Protein AF-A0A929UCW7-F1 (afdb_monomer_lite)

Structure (mmCIF, N/CA/C/O backbone):
data_AF-A0A929UCW7-F1
#
_entry.id   AF-A0A929UCW7-F1
#
loop_
_atom_site.group_PDB
_atom_site.id
_atom_site.type_symbol
_atom_site.label_atom_id
_atom_site.label_alt_id
_atom_site.label_comp_id
_atom_site.label_asym_id
_atom_site.label_entity_id
_atom_site.label_seq_id
_atom_site.pdbx_PDB_ins_code
_atom_site.Cartn_x
_atom_site.Cartn_y
_atom_site.Cartn_z
_atom_site.occupancy
_atom_site.B_iso_or_equiv
_atom_site.auth_seq_id
_atom_site.auth_comp_id
_atom_site.auth_asym_id
_atom_site.auth_atom_id
_atom_site.pdbx_PDB_model_num
ATOM 1 N N . MET A 1 1 ? -22.276 -7.957 9.542 1.00 62.50 1 MET A N 1
ATOM 2 C CA . MET A 1 1 ? -22.984 -6.732 9.119 1.00 62.50 1 MET A CA 1
ATOM 3 C C . MET A 1 1 ? -21.924 -5.691 8.856 1.00 62.50 1 MET A C 1
ATOM 5 O O . MET A 1 1 ? -21.214 -5.347 9.793 1.00 62.50 1 MET A O 1
ATOM 9 N N . SER A 1 2 ? -21.766 -5.290 7.600 1.00 80.94 2 SER A N 1
ATOM 10 C CA . SER A 1 2 ? -20.878 -4.201 7.205 1.00 80.94 2 SER A CA 1
ATOM 11 C C . SER A 1 2 ? -21.467 -2.865 7.676 1.00 80.94 2 SER A C 1
ATOM 13 O O . SER A 1 2 ? -22.689 -2.706 7.703 1.00 80.94 2 SER A O 1
ATOM 15 N N . LYS A 1 3 ? -20.619 -1.931 8.111 1.00 91.69 3 LYS A N 1
ATOM 16 C CA . LYS A 1 3 ? -21.029 -0.594 8.583 1.00 91.69 3 LYS A CA 1
ATOM 17 C C . LYS A 1 3 ? -20.158 0.483 7.958 1.00 91.69 3 LYS A C 1
ATOM 19 O O . LYS A 1 3 ? -18.993 0.225 7.657 1.00 91.69 3 LYS A O 1
ATOM 24 N N . GLY A 1 4 ? -20.695 1.689 7.797 1.00 93.69 4 GLY A N 1
ATOM 25 C CA . GLY A 1 4 ? -19.897 2.831 7.350 1.00 93.69 4 GLY A CA 1
ATOM 26 C C . GLY A 1 4 ? -18.753 3.115 8.326 1.00 93.69 4 GLY A C 1
ATOM 27 O O . GLY A 1 4 ? -18.905 2.947 9.538 1.00 93.69 4 GLY A O 1
ATOM 28 N N . PHE A 1 5 ? -17.601 3.557 7.823 1.00 94.12 5 PHE A N 1
ATOM 29 C CA . PHE A 1 5 ? -16.436 3.827 8.672 1.00 94.12 5 PHE A CA 1
ATOM 30 C C . PHE A 1 5 ? -16.741 4.818 9.807 1.00 94.12 5 PHE A C 1
ATOM 32 O O . PHE A 1 5 ? -16.358 4.581 10.953 1.00 94.12 5 PHE A O 1
ATOM 39 N N . ALA A 1 6 ? -17.496 5.882 9.516 1.00 92.50 6 ALA A N 1
ATOM 40 C CA . ALA A 1 6 ? -17.904 6.876 10.509 1.00 92.50 6 ALA A CA 1
ATOM 41 C C . ALA A 1 6 ? -18.823 6.302 11.603 1.00 92.50 6 ALA A C 1
ATOM 43 O O . ALA A 1 6 ? -18.807 6.783 12.731 1.00 92.50 6 ALA A O 1
ATOM 44 N N . GLU A 1 7 ? -19.594 5.252 11.310 1.00 92.94 7 GLU A N 1
ATOM 45 C CA . GLU A 1 7 ? -20.421 4.576 12.317 1.00 92.94 7 GLU A CA 1
ATOM 46 C C . GLU A 1 7 ? -19.588 3.682 13.237 1.00 92.94 7 GLU A C 1
ATOM 48 O O . GLU A 1 7 ? -19.909 3.524 14.414 1.00 92.94 7 GLU A O 1
ATOM 53 N N . VAL A 1 8 ? -18.523 3.076 12.703 1.00 93.31 8 VAL A N 1
ATOM 54 C CA . VAL A 1 8 ? -17.600 2.241 13.484 1.00 93.31 8 VAL A CA 1
ATOM 55 C C . VAL A 1 8 ? -16.681 3.102 14.349 1.00 93.31 8 VAL A C 1
ATOM 57 O O . VAL A 1 8 ? -16.364 2.719 15.475 1.00 93.31 8 VAL A O 1
ATOM 60 N N . PHE A 1 9 ? -16.291 4.279 13.857 1.00 93.75 9 PHE A N 1
ATOM 61 C CA . PHE A 1 9 ? -15.370 5.196 14.528 1.00 93.75 9 PHE A CA 1
ATOM 62 C C . PHE A 1 9 ? -15.954 6.618 14.670 1.00 93.75 9 PHE A C 1
ATOM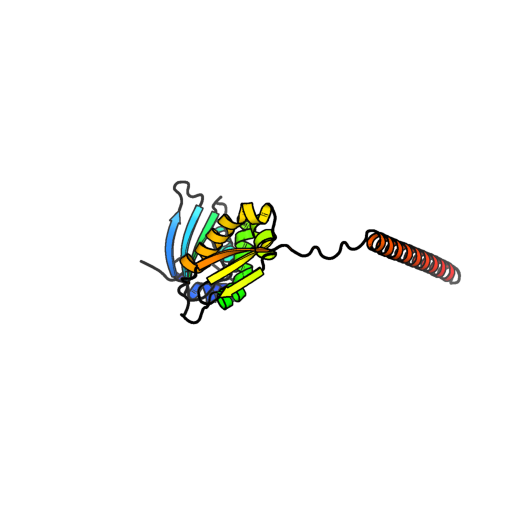 64 O O . PHE A 1 9 ? -15.372 7.575 14.158 1.00 93.75 9 PHE A O 1
ATOM 71 N N . PRO A 1 10 ? -17.072 6.802 15.398 1.00 91.62 10 PRO A N 1
ATOM 72 C CA . PRO A 1 10 ? -17.821 8.066 15.418 1.00 91.62 10 PRO A CA 1
ATOM 73 C C . PRO A 1 10 ? -17.084 9.223 16.097 1.00 91.62 10 PRO A C 1
ATOM 75 O O . PRO A 1 10 ? -17.340 10.389 15.809 1.00 91.62 10 PRO A O 1
ATOM 78 N N . THR A 1 11 ? -16.168 8.918 17.015 1.00 92.25 11 THR A N 1
ATOM 79 C CA . THR A 1 11 ? -15.390 9.914 17.764 1.00 92.25 11 THR A CA 1
ATOM 80 C C . THR A 1 11 ? -14.021 10.195 17.146 1.00 92.25 11 THR A C 1
ATOM 82 O O . THR A 1 11 ? -13.301 11.062 17.647 1.00 92.25 11 THR A O 1
ATOM 85 N N . LEU A 1 12 ? -13.646 9.479 16.078 1.00 94.38 12 LEU A N 1
ATOM 86 C CA . LEU A 1 12 ? -12.339 9.612 15.447 1.00 94.38 12 LEU A CA 1
ATOM 87 C C . LEU A 1 12 ? -12.253 10.924 14.668 1.00 94.38 12 LEU A C 1
ATOM 89 O O . LEU A 1 12 ? -13.015 11.171 13.735 1.00 94.38 12 LEU A O 1
ATOM 93 N N . LYS A 1 13 ? -11.273 11.753 15.023 1.00 93.44 13 LYS A N 1
ATOM 94 C CA . LYS A 1 13 ? -11.006 13.018 14.338 1.00 93.44 13 LYS A CA 1
ATOM 95 C C . LYS A 1 13 ? -9.936 12.811 13.273 1.00 93.44 13 LYS A C 1
ATOM 97 O O . LYS A 1 13 ? -8.803 12.452 13.595 1.00 93.44 13 LYS A O 1
ATOM 102 N N . LEU A 1 14 ? -10.297 13.064 12.020 1.00 94.38 14 LEU A N 1
ATOM 103 C CA . LEU A 1 14 ? -9.412 13.033 10.854 1.00 94.38 14 LEU A CA 1
ATOM 104 C C . LEU A 1 14 ? -9.366 14.425 10.212 1.00 94.38 14 LEU A C 1
ATOM 106 O O . LEU A 1 14 ? -10.236 15.257 10.466 1.00 94.38 14 LEU A O 1
ATOM 110 N N . THR A 1 15 ? -8.357 14.687 9.383 1.00 94.00 15 THR A N 1
ATOM 111 C CA . THR A 1 15 ? -8.349 15.883 8.530 1.00 94.00 15 THR A CA 1
ATOM 112 C C . THR A 1 15 ? -9.465 15.776 7.490 1.00 94.00 15 THR A C 1
ATOM 114 O O . THR A 1 15 ? -9.745 14.676 7.018 1.00 94.00 15 THR A O 1
ATOM 117 N N . GLU A 1 16 ? -10.082 16.899 7.111 1.00 91.75 16 GLU A N 1
ATOM 118 C CA . GLU A 1 16 ? -11.217 16.912 6.169 1.00 91.75 16 GLU A CA 1
ATOM 119 C C . GLU A 1 16 ? -11.009 16.078 4.887 1.00 91.75 16 GLU A C 1
ATOM 121 O O . GLU A 1 16 ? -11.850 15.218 4.633 1.00 91.75 16 GLU A O 1
ATOM 126 N N . PRO A 1 17 ? -9.885 16.169 4.140 1.00 93.12 17 PRO A N 1
ATOM 127 C CA . PRO A 1 17 ? -9.722 15.356 2.928 1.00 93.12 17 PRO A CA 1
ATOM 128 C C . PRO A 1 17 ? -9.709 13.844 3.208 1.00 93.12 17 PRO A C 1
ATOM 130 O O . PRO A 1 17 ? -10.288 13.058 2.463 1.00 93.12 17 PRO A O 1
ATOM 133 N N . ILE A 1 18 ? -9.082 13.412 4.308 1.00 94.19 18 ILE A N 1
ATOM 134 C CA . ILE A 1 18 ? -9.042 11.990 4.681 1.00 94.19 18 ILE A CA 1
ATOM 135 C C . ILE A 1 18 ? -10.415 11.548 5.188 1.00 94.19 18 ILE A C 1
ATOM 137 O O . ILE A 1 18 ? -10.858 10.439 4.900 1.00 94.19 18 ILE A O 1
ATOM 141 N N . ARG A 1 19 ? -11.105 12.412 5.933 1.00 93.44 19 ARG A N 1
ATOM 142 C CA . ARG A 1 19 ? -12.446 12.152 6.451 1.00 93.44 19 ARG A CA 1
ATOM 143 C C . ARG A 1 19 ? -13.449 11.941 5.319 1.00 93.44 19 ARG A C 1
ATOM 145 O O . ARG A 1 19 ? -14.211 10.984 5.384 1.00 93.44 19 ARG A O 1
ATOM 152 N N . GLU A 1 20 ? -13.436 12.789 4.294 1.00 93.38 20 GLU A N 1
ATOM 153 C CA . GLU A 1 20 ? -14.300 12.648 3.115 1.00 93.38 20 GLU A CA 1
ATOM 154 C C . GLU A 1 20 ? -14.079 11.311 2.406 1.00 93.38 20 GLU A C 1
ATOM 156 O O . GLU A 1 20 ? -15.048 10.599 2.138 1.00 93.38 20 GLU A O 1
ATOM 161 N N . LEU A 1 21 ? -12.815 10.922 2.199 1.00 93.38 21 LEU A N 1
ATOM 162 C CA . LEU A 1 21 ? -12.471 9.609 1.650 1.00 93.38 21 LEU A CA 1
ATOM 163 C C . LEU A 1 21 ? -13.001 8.480 2.539 1.00 93.38 21 LEU A C 1
ATOM 165 O O . LEU A 1 21 ? -13.683 7.584 2.050 1.00 93.38 21 LEU A O 1
ATOM 169 N N . MET A 1 22 ? -12.740 8.530 3.850 1.00 94.56 22 MET A N 1
ATOM 170 C CA . MET A 1 22 ? -13.180 7.491 4.788 1.00 94.56 22 MET A CA 1
ATOM 171 C C . MET A 1 22 ? -14.706 7.393 4.893 1.00 94.56 22 MET A C 1
ATOM 173 O O . MET A 1 22 ? -15.227 6.295 5.071 1.00 94.56 22 MET A O 1
ATOM 177 N N . ASN A 1 23 ? -15.450 8.488 4.732 1.00 93.31 23 ASN A N 1
ATOM 178 C CA . ASN A 1 23 ? -16.917 8.463 4.770 1.00 93.31 23 ASN A CA 1
ATOM 179 C C . ASN A 1 23 ? -17.534 7.617 3.646 1.00 93.31 23 ASN A C 1
ATOM 181 O O . ASN A 1 23 ? -18.647 7.123 3.799 1.00 93.31 23 ASN A O 1
ATOM 185 N N . GLN A 1 24 ? -16.818 7.431 2.537 1.00 93.00 24 GLN A N 1
ATOM 186 C CA . GLN A 1 24 ? -17.243 6.586 1.417 1.00 93.00 24 GLN A CA 1
ATOM 187 C C . GLN A 1 24 ? -16.840 5.116 1.593 1.00 93.00 24 GLN A C 1
ATOM 189 O O . GLN A 1 24 ? -17.144 4.281 0.742 1.00 93.00 24 GLN A O 1
ATOM 194 N N . THR A 1 25 ? -16.143 4.791 2.683 1.00 95.25 25 THR A N 1
ATOM 195 C CA . THR A 1 25 ? -15.646 3.443 2.958 1.00 95.25 25 THR A CA 1
ATOM 196 C C . THR A 1 25 ? -16.531 2.693 3.936 1.00 95.25 25 THR A C 1
ATOM 198 O O . THR A 1 25 ? -17.211 3.263 4.798 1.00 95.25 25 THR A O 1
ATOM 201 N N . VAL A 1 26 ? -16.480 1.374 3.820 1.00 95.56 26 VAL A N 1
ATOM 202 C CA . VAL A 1 26 ? -17.271 0.456 4.626 1.00 95.56 26 VAL A CA 1
ATOM 203 C C . VAL A 1 26 ? -16.332 -0.518 5.320 1.00 95.56 26 VAL A C 1
ATOM 205 O O . VAL A 1 26 ? -15.404 -1.063 4.724 1.00 95.56 26 VAL A O 1
ATOM 208 N N . VAL A 1 27 ? -16.573 -0.731 6.608 1.00 96.25 27 VAL A N 1
ATOM 209 C CA . VAL A 1 27 ? -15.831 -1.671 7.442 1.00 96.25 27 VAL A CA 1
ATOM 210 C C . VAL A 1 27 ? -16.597 -2.987 7.486 1.00 96.25 27 VAL A C 1
ATOM 212 O O . VAL A 1 27 ? -17.731 -3.049 7.968 1.00 96.25 27 VAL A O 1
ATOM 215 N N . ASP A 1 28 ? -15.956 -4.048 7.007 1.00 93.19 28 ASP A N 1
ATOM 216 C CA . ASP A 1 28 ? -16.523 -5.399 7.005 1.00 93.19 28 ASP A CA 1
ATOM 217 C C . ASP A 1 28 ? -16.431 -6.042 8.383 1.00 93.19 28 ASP A C 1
ATOM 219 O O . ASP A 1 28 ? -17.374 -6.669 8.870 1.00 93.19 28 ASP A O 1
ATOM 223 N N . GLN A 1 29 ? -15.266 -5.893 9.012 1.00 93.44 29 GLN A N 1
ATOM 224 C CA . GLN A 1 29 ? -14.974 -6.483 10.309 1.00 93.44 29 GLN A CA 1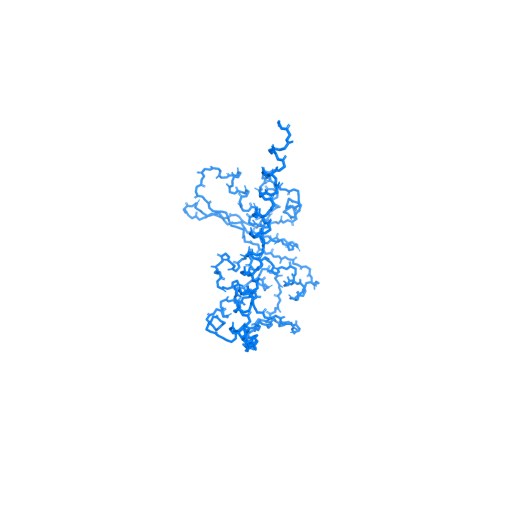
ATOM 225 C C . GLN A 1 29 ? -13.777 -5.803 10.974 1.00 93.44 29 GLN A C 1
ATOM 227 O O . GLN A 1 29 ? -12.822 -5.371 10.323 1.00 93.44 29 GLN A O 1
ATOM 232 N N . VAL A 1 30 ? -13.810 -5.786 12.303 1.00 93.62 30 VAL A N 1
ATOM 233 C CA . VAL A 1 30 ? -12.686 -5.397 13.151 1.00 93.62 30 VAL A CA 1
ATOM 234 C C . VAL A 1 30 ? -12.326 -6.604 14.000 1.00 93.62 30 VAL A C 1
ATOM 236 O O . VAL A 1 30 ? -13.175 -7.172 14.682 1.00 93.62 30 VAL A O 1
ATOM 239 N N . THR A 1 31 ? -11.069 -7.021 13.938 1.00 93.62 31 THR A N 1
ATOM 240 C CA . THR A 1 31 ? -10.566 -8.181 14.680 1.00 93.62 31 THR A CA 1
ATOM 241 C C . THR A 1 31 ? -9.377 -7.771 15.531 1.00 93.62 31 THR A C 1
ATOM 243 O O . THR A 1 31 ? -8.632 -6.866 15.164 1.00 93.62 31 THR A O 1
ATOM 246 N N . ALA A 1 32 ? -9.177 -8.451 16.654 1.00 92.44 32 ALA A N 1
ATOM 247 C CA . ALA A 1 32 ? -7.999 -8.289 17.493 1.00 92.44 32 ALA A CA 1
ATOM 248 C C . ALA A 1 32 ? -7.289 -9.638 17.649 1.00 92.44 32 ALA A C 1
ATOM 250 O O . ALA A 1 32 ? -7.918 -10.699 17.624 1.00 92.44 32 ALA A O 1
ATOM 251 N N . THR A 1 33 ? -5.968 -9.620 17.792 1.00 91.00 33 THR A N 1
ATOM 252 C CA . THR A 1 33 ? -5.198 -10.812 18.172 1.00 91.00 33 THR A CA 1
ATOM 253 C C . THR A 1 33 ? -5.562 -11.273 19.583 1.00 91.00 33 THR A C 1
ATOM 255 O O . THR A 1 33 ? -6.023 -10.491 20.412 1.00 91.00 33 THR A O 1
ATOM 258 N N . LYS A 1 34 ? -5.295 -12.550 19.903 1.00 85.06 34 LYS A N 1
ATOM 259 C CA . LYS A 1 34 ? -5.528 -13.098 21.255 1.00 85.06 34 LYS A CA 1
ATOM 260 C C . LYS A 1 34 ? -4.788 -12.321 22.352 1.00 85.06 34 LYS A C 1
ATOM 262 O O . LYS A 1 34 ? -5.293 -12.213 23.459 1.00 85.06 34 LYS A O 1
ATOM 267 N N . LYS A 1 35 ? -3.602 -11.791 22.032 1.00 87.19 35 LYS A N 1
ATOM 268 C CA . LYS A 1 35 ? -2.784 -10.963 22.931 1.00 87.19 35 LYS A CA 1
ATOM 269 C C . LYS A 1 35 ? -3.218 -9.491 22.971 1.00 87.19 35 LYS A C 1
ATOM 271 O O . LYS A 1 35 ? -2.645 -8.735 23.741 1.00 87.19 35 LYS A O 1
ATOM 276 N N . GLN A 1 36 ? -4.193 -9.098 22.145 1.00 83.00 36 GLN A N 1
ATOM 277 C CA . GLN A 1 36 ? -4.707 -7.728 22.012 1.00 83.00 36 GLN A CA 1
ATOM 278 C C . GLN A 1 36 ? -3.636 -6.675 21.663 1.00 83.00 36 GLN A C 1
ATOM 280 O O . GLN A 1 36 ? -3.817 -5.485 21.896 1.00 83.00 36 GLN A O 1
ATOM 285 N N . ASP A 1 37 ? -2.537 -7.110 21.049 1.00 91.62 37 ASP A N 1
ATOM 286 C CA . ASP A 1 37 ? -1.415 -6.278 20.601 1.00 91.62 37 ASP A CA 1
ATOM 287 C C . ASP A 1 37 ? -1.572 -5.776 19.156 1.00 91.62 37 ASP A C 1
ATOM 289 O O . ASP A 1 37 ? -0.849 -4.877 18.718 1.00 91.62 37 ASP A O 1
ATOM 293 N N . LEU A 1 38 ? -2.532 -6.327 18.405 1.00 94.12 38 LEU A N 1
ATOM 294 C CA . LEU A 1 38 ? -2.814 -5.945 17.026 1.00 94.12 38 LEU A CA 1
ATOM 295 C C . LEU A 1 38 ? -4.317 -5.965 16.735 1.00 94.12 38 LEU A C 1
ATOM 297 O O . LEU A 1 38 ? -4.965 -7.010 16.828 1.00 94.12 38 LEU A O 1
ATOM 301 N N . ILE A 1 39 ? -4.836 -4.825 16.281 1.00 95.06 39 ILE A N 1
ATOM 302 C CA . ILE A 1 39 ? -6.174 -4.683 15.701 1.00 95.06 39 ILE A CA 1
ATOM 303 C C . ILE A 1 39 ? -6.055 -4.674 14.177 1.00 95.06 39 ILE A C 1
ATOM 305 O O . ILE A 1 39 ? -5.251 -3.932 13.612 1.00 95.06 39 ILE A O 1
ATOM 309 N N . ARG A 1 40 ? -6.873 -5.489 13.506 1.00 96.31 40 ARG A N 1
ATOM 310 C CA . ARG A 1 40 ? -7.026 -5.496 12.048 1.00 96.31 40 ARG A CA 1
ATOM 311 C C . ARG A 1 40 ? -8.414 -5.011 11.666 1.00 96.31 40 ARG A C 1
ATOM 313 O O . ARG A 1 40 ? -9.408 -5.606 12.085 1.00 96.31 40 ARG A O 1
ATOM 320 N N . ILE A 1 41 ? -8.459 -3.971 10.849 1.00 96.38 41 ILE A N 1
ATOM 321 C CA . ILE A 1 41 ? -9.683 -3.380 10.310 1.00 96.38 41 ILE A CA 1
ATOM 322 C C . ILE A 1 41 ? -9.756 -3.777 8.842 1.00 96.38 41 ILE A C 1
ATOM 324 O O . ILE A 1 41 ? -8.874 -3.414 8.071 1.00 96.38 41 ILE A O 1
ATOM 328 N N . TYR A 1 42 ? -10.774 -4.537 8.463 1.00 95.94 42 TYR A N 1
ATOM 329 C CA . TYR A 1 42 ? -11.010 -4.906 7.072 1.00 95.94 42 TYR A CA 1
ATOM 330 C C . TYR A 1 42 ? -11.972 -3.897 6.466 1.00 95.94 42 TYR A C 1
ATOM 332 O O . TYR A 1 42 ? -13.065 -3.684 6.995 1.00 95.94 42 TYR A O 1
ATOM 340 N N . LEU A 1 43 ? -11.523 -3.257 5.396 1.00 95.00 43 LEU A N 1
ATOM 341 C CA . LEU A 1 43 ? -12.154 -2.097 4.795 1.00 95.00 43 LEU A CA 1
ATOM 342 C C . LEU A 1 43 ? -12.354 -2.356 3.308 1.00 95.00 43 LEU A C 1
ATOM 344 O O . LEU A 1 43 ? -11.426 -2.826 2.650 1.00 95.00 43 LEU A O 1
ATOM 348 N N . HIS A 1 44 ? -13.501 -1.966 2.763 1.00 94.25 44 HIS A N 1
ATOM 349 C CA . HIS A 1 44 ? -13.645 -1.806 1.325 1.00 94.25 44 HIS A CA 1
ATOM 350 C C . HIS A 1 44 ? -14.063 -0.389 0.936 1.00 94.25 44 HIS A C 1
ATOM 352 O O . HIS A 1 44 ? -14.760 0.306 1.678 1.00 94.25 44 HIS A O 1
ATOM 358 N N . SER A 1 45 ? -13.590 0.050 -0.228 1.00 94.25 45 SER A N 1
ATOM 359 C CA . SER A 1 45 ? -13.801 1.400 -0.750 1.00 94.25 45 SER A CA 1
ATOM 360 C C . SER A 1 45 ? -14.074 1.365 -2.255 1.00 94.25 45 SER A C 1
ATOM 362 O O . SER A 1 45 ? -13.405 0.610 -2.962 1.00 94.25 45 SER A O 1
ATOM 364 N N . PRO A 1 46 ? -15.004 2.182 -2.778 1.00 92.69 46 PRO A N 1
ATOM 365 C CA . PRO A 1 46 ? -15.189 2.337 -4.221 1.00 92.69 46 PRO A CA 1
ATOM 366 C C . PRO A 1 46 ? -14.064 3.151 -4.883 1.00 92.69 46 PRO A C 1
ATOM 368 O O . PRO A 1 46 ? -13.877 3.078 -6.093 1.00 92.69 46 PRO A O 1
ATOM 371 N N . ASN A 1 47 ? -13.305 3.917 -4.093 1.00 92.12 47 ASN A N 1
ATOM 372 C CA . ASN A 1 47 ? -12.242 4.803 -4.564 1.00 92.12 47 ASN A CA 1
ATOM 373 C C . ASN A 1 47 ? -10.874 4.349 -4.047 1.00 92.12 47 ASN A C 1
ATOM 375 O O . ASN A 1 47 ? -10.766 3.854 -2.918 1.00 92.12 47 ASN A O 1
ATOM 379 N N . LEU A 1 48 ? -9.825 4.567 -4.848 1.00 93.44 48 LEU A N 1
ATOM 380 C CA . LEU A 1 48 ? -8.445 4.379 -4.403 1.00 93.44 48 LEU A CA 1
ATOM 381 C C . LEU A 1 48 ? -8.131 5.328 -3.244 1.00 93.44 48 LEU A C 1
ATOM 383 O O . LEU A 1 48 ? -8.433 6.518 -3.290 1.00 93.44 48 LEU A O 1
ATOM 387 N N . ILE A 1 49 ? -7.482 4.792 -2.215 1.00 95.44 49 ILE A N 1
ATOM 388 C CA . ILE A 1 49 ? -7.023 5.564 -1.059 1.00 95.44 49 ILE A CA 1
ATOM 389 C C . ILE A 1 49 ? -5.520 5.384 -0.954 1.00 95.44 49 ILE A C 1
ATOM 391 O O . ILE A 1 49 ? -5.037 4.252 -0.839 1.00 95.44 49 ILE A O 1
ATOM 395 N N . ALA A 1 50 ? -4.784 6.492 -0.983 1.00 96.00 50 ALA A N 1
ATOM 396 C CA . ALA A 1 50 ? -3.336 6.469 -0.882 1.00 96.00 50 ALA A CA 1
ATOM 397 C C . ALA A 1 50 ? -2.882 5.761 0.404 1.00 96.00 50 ALA A C 1
ATOM 399 O O . ALA A 1 50 ? -3.436 5.966 1.490 1.00 96.00 50 ALA A O 1
ATOM 400 N N . LYS A 1 51 ? -1.835 4.937 0.305 1.00 96.12 51 LYS A N 1
ATOM 401 C CA . LYS A 1 51 ? -1.347 4.147 1.445 1.00 96.12 51 LYS A CA 1
ATOM 402 C C . LYS A 1 51 ? -0.852 5.028 2.594 1.00 96.12 51 LYS A C 1
ATOM 404 O O . LYS A 1 51 ? -0.987 4.660 3.759 1.00 96.12 51 LYS A O 1
ATOM 409 N N . SER A 1 52 ? -0.332 6.211 2.273 1.00 96.12 52 SER A N 1
ATOM 410 C CA . SER A 1 52 ? 0.041 7.245 3.241 1.00 96.12 52 SER A CA 1
ATOM 411 C C . SER A 1 52 ? -1.143 7.697 4.099 1.00 96.12 52 SER A C 1
ATOM 413 O O . SER A 1 52 ? -0.990 7.842 5.312 1.00 96.12 52 SER A O 1
ATOM 415 N N . ASP A 1 53 ? -2.320 7.878 3.504 1.00 96.50 53 ASP A N 1
ATOM 416 C CA . ASP A 1 53 ? -3.522 8.287 4.228 1.00 96.50 53 ASP A CA 1
ATOM 417 C C . ASP A 1 53 ? -4.082 7.144 5.071 1.00 96.50 53 ASP A C 1
ATOM 419 O O . ASP A 1 53 ? -4.441 7.371 6.224 1.00 96.50 53 ASP A O 1
ATOM 423 N N . LEU A 1 54 ? -4.036 5.899 4.584 1.00 96.62 54 LEU A N 1
ATOM 424 C CA . LEU A 1 54 ? -4.369 4.730 5.409 1.00 96.62 54 LEU A CA 1
ATOM 425 C C . LEU A 1 54 ? -3.473 4.635 6.653 1.00 96.62 54 LEU A C 1
ATOM 427 O O . LEU A 1 54 ? -3.979 4.422 7.752 1.00 96.62 54 LEU A O 1
ATOM 431 N N . TYR A 1 55 ? -2.164 4.870 6.524 1.00 96.31 55 TYR A N 1
ATOM 432 C CA . TYR A 1 55 ? -1.259 4.909 7.681 1.00 96.31 55 TYR A CA 1
ATOM 433 C C . TYR A 1 55 ? -1.566 6.056 8.647 1.00 96.31 55 TYR A C 1
ATOM 435 O O . TYR A 1 55 ? -1.449 5.882 9.861 1.00 96.31 55 TYR A O 1
ATOM 443 N N . ARG A 1 56 ? -1.997 7.217 8.143 1.00 96.25 56 ARG A N 1
ATOM 444 C CA . ARG A 1 56 ? -2.463 8.320 9.000 1.00 96.25 56 ARG A CA 1
ATOM 445 C C . ARG A 1 56 ? -3.728 7.939 9.763 1.00 96.25 56 ARG A C 1
ATOM 447 O O . ARG A 1 56 ? -3.834 8.267 10.941 1.00 96.25 56 ARG A O 1
ATOM 454 N N . VAL A 1 57 ? -4.658 7.229 9.127 1.00 96.75 57 VAL A N 1
ATOM 455 C CA . VAL A 1 57 ? -5.871 6.725 9.787 1.00 96.75 57 VAL A CA 1
ATOM 456 C C . VAL A 1 57 ? -5.518 5.671 10.840 1.00 96.75 57 VAL A C 1
ATOM 458 O O . VAL A 1 57 ? -6.003 5.767 11.965 1.00 96.75 57 VAL A O 1
ATOM 461 N N . GLU A 1 58 ? -4.636 4.714 10.533 1.00 96.38 58 GLU A N 1
ATOM 462 C CA . GLU A 1 58 ? -4.128 3.729 11.507 1.00 96.38 58 GLU A CA 1
ATOM 463 C C . GLU A 1 58 ? -3.541 4.413 12.751 1.00 96.38 58 GLU A C 1
ATOM 465 O O . GLU A 1 58 ? -3.881 4.062 13.885 1.00 96.38 58 GLU A O 1
ATOM 470 N N . ASP A 1 59 ? -2.687 5.417 12.543 1.00 95.44 59 ASP A N 1
ATOM 471 C CA . ASP A 1 59 ? -2.052 6.175 13.620 1.00 95.44 59 ASP A CA 1
ATOM 472 C C . ASP A 1 59 ? -3.066 7.012 14.416 1.00 95.44 59 ASP A C 1
ATOM 474 O O . ASP A 1 59 ? -3.009 7.038 15.648 1.00 95.44 59 ASP A O 1
ATOM 478 N N . ALA A 1 60 ? -4.042 7.632 13.747 1.00 95.81 60 ALA A N 1
ATOM 479 C CA . ALA A 1 60 ? -5.117 8.373 14.401 1.00 95.81 60 ALA A CA 1
ATOM 480 C C . ALA A 1 60 ? -5.976 7.462 15.291 1.00 95.81 60 ALA A C 1
ATOM 482 O O . ALA A 1 60 ? -6.233 7.810 16.445 1.00 95.81 60 ALA A O 1
ATOM 483 N N . ILE A 1 61 ? -6.365 6.281 14.797 1.00 95.06 61 ILE A N 1
ATOM 484 C CA . ILE A 1 61 ? -7.134 5.290 15.566 1.00 95.06 61 ILE A CA 1
ATOM 485 C C . ILE A 1 61 ? -6.334 4.844 16.786 1.00 95.06 61 ILE A C 1
ATOM 487 O O . ILE A 1 61 ? -6.850 4.875 17.905 1.00 95.06 61 ILE A O 1
ATOM 491 N N . ARG A 1 62 ? -5.062 4.479 16.591 1.00 94.69 62 ARG A N 1
ATOM 492 C CA . ARG A 1 62 ? -4.171 4.077 17.685 1.00 94.69 62 ARG A CA 1
ATOM 493 C C . ARG A 1 62 ? -4.081 5.165 18.757 1.00 94.69 62 ARG A C 1
ATOM 495 O O . ARG A 1 62 ? -4.266 4.872 19.932 1.00 94.69 62 ARG A O 1
ATOM 502 N N . LYS A 1 63 ? -3.804 6.412 18.366 1.00 94.19 63 LYS A N 1
ATOM 503 C CA . LYS A 1 63 ? -3.562 7.521 19.305 1.00 94.19 63 LYS A CA 1
ATOM 504 C C . LYS A 1 63 ? -4.818 7.986 20.034 1.00 94.19 63 LYS A C 1
ATOM 506 O O . LYS A 1 63 ? -4.734 8.296 21.218 1.00 94.19 63 LYS A O 1
ATOM 511 N N . GLN A 1 64 ? -5.952 8.075 19.339 1.00 95.06 64 GLN A N 1
ATOM 512 C CA . GLN A 1 64 ? -7.174 8.664 19.896 1.00 95.06 64 GLN A CA 1
ATOM 513 C C . GLN A 1 64 ? -8.028 7.647 20.653 1.00 95.06 64 GLN A C 1
ATOM 515 O O . GLN A 1 64 ? -8.605 7.996 21.678 1.00 95.06 64 GLN A O 1
ATOM 520 N N . LEU A 1 65 ? -8.115 6.404 20.167 1.00 92.38 65 LEU A N 1
ATOM 521 C CA . LEU A 1 65 ? -8.987 5.387 20.767 1.00 92.38 65 LEU A CA 1
ATOM 522 C C . LEU A 1 65 ? -8.253 4.470 21.748 1.00 92.38 65 LEU A C 1
ATOM 524 O O . LEU A 1 65 ? -8.887 3.904 22.634 1.00 92.38 65 LEU A O 1
ATOM 528 N N . PHE A 1 66 ? -6.928 4.343 21.624 1.00 90.94 66 PHE A N 1
ATOM 529 C CA . PHE A 1 66 ? -6.115 3.468 22.475 1.00 90.94 66 PHE A CA 1
ATOM 530 C C . PHE A 1 66 ? -4.909 4.194 23.100 1.00 90.94 66 PHE A C 1
ATOM 532 O O . PHE A 1 66 ? -3.768 3.731 22.982 1.00 90.94 66 PHE A O 1
ATOM 539 N N . PRO A 1 67 ? -5.124 5.340 23.774 1.00 89.75 67 PRO A N 1
ATOM 540 C CA . PRO A 1 67 ? -4.037 6.085 24.394 1.00 89.75 67 PRO A CA 1
ATOM 541 C C . PRO A 1 67 ? -3.354 5.250 25.487 1.00 89.75 67 PRO A C 1
ATOM 543 O O . PRO A 1 67 ? -4.010 4.632 26.321 1.00 89.75 67 PRO A O 1
ATOM 546 N N . GLY A 1 68 ? -2.019 5.228 25.485 1.00 86.88 68 GLY A N 1
ATOM 547 C CA . GLY A 1 68 ? -1.222 4.524 26.500 1.00 86.88 68 GLY A CA 1
ATOM 548 C C . GLY A 1 68 ? -1.182 2.996 26.368 1.00 86.88 68 GLY A C 1
ATOM 549 O O . GLY A 1 68 ? -0.511 2.344 27.164 1.00 86.88 68 GLY A O 1
ATOM 550 N N . VAL A 1 69 ? -1.838 2.414 25.359 1.00 88.94 69 VAL A N 1
ATOM 551 C CA . VAL A 1 69 ? -1.818 0.967 25.107 1.00 88.94 69 VAL A CA 1
ATOM 552 C C . VAL A 1 69 ? -0.752 0.631 24.061 1.00 88.94 69 VAL A C 1
ATOM 554 O O . VAL A 1 69 ? -0.691 1.237 22.988 1.00 88.94 69 VAL A O 1
ATOM 557 N N . SER A 1 70 ? 0.092 -0.363 24.351 1.00 87.88 70 SER A N 1
ATOM 558 C CA . SER A 1 70 ? 1.058 -0.893 23.381 1.00 87.88 70 SER A CA 1
ATOM 559 C C . SER A 1 70 ? 0.354 -1.813 22.379 1.00 87.88 70 SER A C 1
ATOM 561 O O . SER A 1 70 ? 0.323 -3.032 22.527 1.00 87.88 70 SER A O 1
ATOM 563 N N . LEU A 1 71 ? -0.265 -1.188 21.381 1.00 92.56 71 LEU A N 1
ATOM 564 C CA . LEU A 1 71 ? -1.090 -1.809 20.351 1.00 92.56 71 LEU A CA 1
ATOM 565 C C . LEU A 1 71 ? -0.700 -1.255 18.974 1.00 92.56 71 LEU A C 1
ATOM 567 O O . LEU A 1 71 ? -0.419 -0.061 18.823 1.00 92.56 71 LEU A O 1
ATOM 571 N N . SER A 1 72 ? -0.754 -2.117 17.960 1.00 93.62 72 SER A N 1
ATOM 572 C CA . SER A 1 72 ? -0.701 -1.741 16.545 1.00 93.62 72 SER A CA 1
ATOM 573 C C . SER A 1 72 ? -2.088 -1.802 15.907 1.00 93.62 72 SER A C 1
ATOM 575 O O . SER A 1 72 ? -2.840 -2.747 16.125 1.00 93.62 72 SER A O 1
ATOM 577 N N . VAL A 1 73 ? -2.418 -0.830 15.063 1.00 96.00 73 VAL A N 1
ATOM 578 C CA . VAL A 1 73 ? -3.639 -0.842 14.245 1.00 96.00 73 VAL A CA 1
ATOM 579 C C . VAL A 1 73 ? -3.219 -1.029 12.796 1.00 96.00 73 VAL A C 1
ATOM 581 O O . VAL A 1 73 ? -2.298 -0.356 12.347 1.00 96.00 73 VAL A O 1
ATOM 584 N N . ARG A 1 74 ? -3.855 -1.961 12.082 1.00 96.19 74 ARG A N 1
ATOM 585 C CA . ARG A 1 74 ? -3.602 -2.214 10.660 1.00 96.19 74 ARG A CA 1
ATOM 586 C C . ARG A 1 74 ? -4.895 -2.279 9.869 1.00 96.19 74 ARG A C 1
ATOM 588 O O . ARG A 1 74 ? -5.795 -3.043 10.215 1.00 96.19 74 ARG A O 1
ATOM 595 N N . ILE A 1 75 ? -4.959 -1.525 8.785 1.00 96.69 75 ILE A N 1
ATOM 596 C CA . ILE A 1 75 ? -6.054 -1.550 7.826 1.00 96.69 75 ILE A CA 1
ATOM 597 C C . ILE A 1 75 ? -5.706 -2.552 6.722 1.00 96.69 75 ILE A C 1
ATOM 599 O O . ILE A 1 75 ? -4.581 -2.615 6.223 1.00 96.69 75 ILE A O 1
ATOM 603 N N . ARG A 1 76 ? -6.683 -3.394 6.393 1.00 95.44 76 ARG A N 1
ATOM 604 C CA . ARG A 1 76 ? -6.687 -4.316 5.261 1.00 95.44 76 ARG A CA 1
ATOM 605 C C . ARG A 1 76 ? -7.749 -3.831 4.295 1.00 95.44 76 ARG A C 1
ATOM 607 O O . ARG A 1 76 ? -8.928 -4.125 4.470 1.00 95.44 76 ARG A O 1
ATOM 614 N N . GLU A 1 77 ? -7.313 -3.046 3.330 1.00 95.12 77 GLU A N 1
ATOM 615 C CA . GLU A 1 77 ? -8.167 -2.453 2.319 1.00 95.12 77 GLU A CA 1
ATOM 616 C C . GLU A 1 77 ? -8.419 -3.405 1.141 1.00 95.12 77 GLU A C 1
ATOM 618 O O . GLU A 1 77 ? -7.560 -4.208 0.770 1.00 95.12 77 GLU A O 1
ATOM 623 N N . ARG A 1 78 ? -9.601 -3.278 0.542 1.00 95.94 78 ARG A N 1
ATOM 624 C CA . ARG A 1 78 ? -9.977 -3.792 -0.775 1.00 95.94 78 ARG A CA 1
ATOM 625 C C . ARG A 1 78 ? -10.682 -2.671 -1.532 1.00 95.94 78 ARG A C 1
ATOM 627 O O . ARG A 1 78 ? -11.467 -1.928 -0.950 1.00 95.94 78 ARG A O 1
ATOM 634 N N . PHE A 1 79 ? -10.434 -2.552 -2.821 1.00 95.12 79 PHE A N 1
ATOM 635 C CA . PHE A 1 79 ? -11.070 -1.558 -3.666 1.00 95.12 79 PHE A CA 1
ATOM 636 C C . PHE A 1 79 ? -12.057 -2.224 -4.621 1.00 95.12 79 PHE A C 1
ATOM 638 O O . PHE A 1 79 ? -11.747 -3.234 -5.246 1.00 95.12 79 PHE A O 1
ATOM 645 N N . VAL A 1 80 ? -13.257 -1.657 -4.715 1.00 91.38 80 VAL A N 1
ATOM 646 C CA . VAL A 1 80 ? -14.281 -2.041 -5.693 1.00 91.38 80 VAL A CA 1
ATOM 647 C C . VAL A 1 80 ? -14.321 -0.937 -6.738 1.00 91.38 80 VAL A C 1
ATOM 649 O O . VAL A 1 80 ? -15.176 -0.055 -6.710 1.00 91.38 80 VAL A O 1
ATOM 652 N N . LEU A 1 81 ? -13.298 -0.938 -7.588 1.00 89.62 81 LEU A N 1
ATOM 653 C CA . LEU A 1 81 ? -13.055 0.128 -8.550 1.00 89.62 81 LEU A CA 1
ATOM 654 C C . LEU A 1 81 ? -14.001 0.026 -9.747 1.00 89.62 81 LEU A C 1
ATOM 656 O O . LEU A 1 81 ? -14.514 -1.045 -10.076 1.00 89.62 81 LEU A O 1
ATOM 660 N N . SER A 1 82 ? -14.217 1.155 -10.421 1.00 87.62 82 SER A N 1
ATOM 661 C CA . SER A 1 82 ? -14.948 1.160 -11.686 1.00 87.62 82 SER A CA 1
ATOM 662 C C . SER A 1 82 ? -14.176 0.386 -12.762 1.00 87.62 82 SER A C 1
ATOM 664 O O . SER A 1 82 ? -12.947 0.312 -12.747 1.00 87.62 82 SER A O 1
ATOM 666 N N . SER A 1 83 ? -14.892 -0.124 -13.765 1.00 84.69 83 SER A N 1
ATOM 667 C CA . SER A 1 83 ? -14.305 -0.835 -14.911 1.00 84.69 83 SER A CA 1
ATOM 668 C C . SER A 1 83 ? -13.423 0.040 -15.816 1.00 84.69 83 SER A C 1
ATOM 670 O O . SER A 1 83 ? -12.906 -0.441 -16.817 1.00 84.69 83 SER A O 1
ATOM 672 N N . GLN A 1 84 ? -13.285 1.332 -15.508 1.00 86.56 84 GLN A N 1
ATOM 673 C CA . GLN A 1 84 ? -12.427 2.268 -16.238 1.00 86.56 84 GLN A CA 1
ATOM 674 C C . GLN A 1 84 ? -10.956 2.148 -15.825 1.00 86.56 84 GLN A C 1
ATOM 676 O O . GLN A 1 84 ? -10.079 2.635 -16.538 1.00 86.56 84 GLN A O 1
ATOM 681 N N . TYR A 1 85 ? -10.674 1.524 -14.679 1.00 87.50 85 TYR A N 1
ATOM 682 C CA . TYR A 1 85 ? -9.306 1.305 -14.238 1.00 87.50 85 TYR A CA 1
ATOM 683 C C . TYR A 1 85 ? -8.641 0.205 -15.063 1.00 87.50 85 TYR A C 1
ATOM 685 O O . TYR A 1 85 ? -8.993 -0.969 -14.974 1.00 87.50 85 TYR A O 1
ATOM 693 N N . THR A 1 86 ? -7.633 0.599 -15.837 1.00 89.69 86 THR A N 1
ATOM 694 C CA . THR A 1 86 ? -6.667 -0.313 -16.451 1.00 89.69 86 THR A CA 1
ATOM 695 C C . THR A 1 86 ? -5.470 -0.506 -15.513 1.00 89.69 86 THR A C 1
ATOM 697 O O . THR A 1 86 ? -5.215 0.358 -14.664 1.00 89.69 86 THR A O 1
ATOM 700 N N . PRO A 1 87 ? -4.691 -1.598 -15.656 1.00 90.75 87 PRO A N 1
ATOM 701 C CA . PRO A 1 87 ? -3.448 -1.769 -14.906 1.00 90.75 87 PRO A CA 1
ATOM 702 C C . PRO A 1 87 ? -2.497 -0.574 -15.043 1.00 90.75 87 PRO A C 1
ATOM 704 O O . PRO A 1 87 ? -1.857 -0.203 -14.067 1.00 90.75 87 PRO A O 1
ATOM 707 N N . GLU A 1 88 ? -2.455 0.057 -16.217 1.00 92.38 88 GLU A N 1
ATOM 708 C CA . GLU A 1 88 ? -1.630 1.234 -16.500 1.00 92.38 88 GLU A CA 1
ATOM 709 C C . GLU A 1 88 ? -2.021 2.443 -15.643 1.00 92.38 88 GLU A C 1
ATOM 711 O O . GLU A 1 88 ? -1.222 2.906 -14.828 1.00 92.38 88 GLU A O 1
ATOM 716 N N . ASN A 1 89 ? -3.271 2.904 -15.743 1.00 92.25 89 ASN A N 1
ATOM 717 C CA . ASN A 1 89 ? -3.729 4.083 -15.001 1.00 92.25 89 ASN A CA 1
ATOM 718 C C . ASN A 1 89 ? -3.763 3.835 -13.487 1.00 92.25 89 ASN A C 1
ATOM 720 O O . ASN A 1 89 ? -3.526 4.747 -12.687 1.00 92.25 89 ASN A O 1
ATOM 724 N N . LEU A 1 90 ? -4.062 2.601 -13.068 1.00 92.44 90 LEU A N 1
ATOM 725 C CA . LEU A 1 90 ? -4.012 2.236 -11.658 1.00 92.44 90 LEU A CA 1
ATOM 726 C C . LEU A 1 90 ? -2.582 2.291 -11.136 1.00 92.44 90 LEU A C 1
ATOM 728 O O . LEU A 1 90 ? -2.347 2.845 -10.064 1.00 92.44 90 LEU A O 1
ATOM 732 N N . LEU A 1 91 ? -1.628 1.728 -11.875 1.00 92.75 91 LEU A N 1
ATOM 733 C CA . LEU A 1 91 ? -0.244 1.736 -11.442 1.00 92.75 91 LEU A CA 1
ATOM 734 C C . LEU A 1 91 ? 0.318 3.152 -11.422 1.00 92.75 91 LEU A C 1
ATOM 736 O O . LEU A 1 91 ? 1.021 3.471 -10.475 1.00 92.75 91 LEU A O 1
ATOM 740 N N . ASP A 1 92 ? -0.019 3.999 -12.394 1.00 92.50 92 ASP A N 1
ATOM 741 C CA . ASP A 1 92 ? 0.417 5.397 -12.429 1.00 92.50 92 ASP A CA 1
ATOM 742 C C . ASP A 1 92 ? -0.106 6.188 -11.218 1.00 92.50 92 ASP A C 1
ATOM 744 O O . ASP A 1 92 ? 0.668 6.743 -10.437 1.00 92.50 92 ASP A O 1
ATOM 748 N N . SER A 1 93 ? -1.417 6.127 -10.967 1.00 92.75 93 SER A N 1
ATOM 749 C CA . SER A 1 93 ? -2.047 6.831 -9.839 1.00 92.75 93 SER A CA 1
ATOM 750 C C . SER A 1 93 ? -1.691 6.256 -8.463 1.00 92.75 93 SER A C 1
ATOM 752 O O . SER A 1 93 ? -1.716 6.975 -7.461 1.00 92.75 93 SER A O 1
ATOM 754 N N . TYR A 1 94 ? -1.353 4.965 -8.385 1.00 94.94 94 TYR A N 1
ATOM 755 C CA . TYR A 1 94 ? -1.102 4.259 -7.126 1.00 94.94 94 TYR A CA 1
ATOM 756 C C . TYR A 1 94 ? 0.373 3.901 -6.890 1.00 94.94 94 TYR A C 1
ATOM 758 O O . TYR A 1 94 ? 0.704 3.296 -5.864 1.00 94.94 94 TYR A O 1
ATOM 766 N N . LYS A 1 95 ? 1.287 4.305 -7.783 1.00 95.06 95 LYS A N 1
ATOM 767 C CA . LYS A 1 95 ? 2.717 3.948 -7.740 1.00 95.06 95 LYS A CA 1
ATOM 768 C C . LYS A 1 95 ? 3.371 4.281 -6.408 1.00 95.06 95 LYS A C 1
ATOM 770 O O . LYS A 1 95 ? 4.065 3.447 -5.827 1.00 95.06 95 LYS A O 1
ATOM 775 N N . ASP A 1 96 ? 3.119 5.484 -5.902 1.00 96.25 96 ASP A N 1
ATOM 776 C CA . ASP A 1 96 ? 3.700 5.964 -4.647 1.00 96.25 96 ASP A CA 1
ATOM 777 C C . ASP A 1 96 ? 3.219 5.153 -3.442 1.00 96.25 96 ASP A C 1
ATOM 779 O O . ASP A 1 96 ? 3.988 4.881 -2.517 1.00 96.25 96 ASP A O 1
ATOM 783 N N . SER A 1 97 ? 1.964 4.705 -3.477 1.00 97.00 97 SER A N 1
ATOM 784 C CA . SER A 1 97 ? 1.391 3.838 -2.447 1.00 97.00 97 SER A CA 1
ATOM 785 C C . SER A 1 97 ? 2.057 2.463 -2.443 1.00 97.00 97 SER A C 1
ATOM 787 O O . SER A 1 97 ? 2.419 1.960 -1.377 1.00 97.00 97 SER A O 1
ATOM 789 N N . ILE A 1 98 ? 2.294 1.891 -3.628 1.00 96.31 98 ILE A N 1
ATOM 790 C CA . ILE A 1 98 ? 3.018 0.622 -3.794 1.00 96.31 98 ILE A CA 1
ATOM 791 C C . ILE A 1 98 ? 4.457 0.768 -3.300 1.00 96.31 98 ILE A C 1
ATOM 793 O O . ILE A 1 98 ? 4.920 -0.032 -2.491 1.00 96.31 98 ILE A O 1
ATOM 797 N N . LEU A 1 99 ? 5.161 1.818 -3.727 1.00 96.94 99 LEU A N 1
ATOM 798 C CA . LEU A 1 99 ? 6.526 2.109 -3.290 1.00 96.94 99 LEU A CA 1
ATOM 799 C C . LEU A 1 99 ? 6.618 2.250 -1.764 1.00 96.94 99 LEU A C 1
ATOM 801 O O . LEU A 1 99 ? 7.536 1.708 -1.145 1.00 96.94 99 LEU A O 1
ATOM 805 N N . LEU A 1 100 ? 5.667 2.946 -1.141 1.00 96.56 100 LEU A N 1
ATOM 806 C CA . LEU A 1 100 ? 5.619 3.106 0.311 1.00 96.56 100 LEU A CA 1
ATOM 807 C C . LEU A 1 100 ? 5.428 1.761 1.035 1.00 96.56 100 LEU A C 1
ATOM 809 O O . LEU A 1 100 ? 6.089 1.504 2.049 1.00 96.56 100 LEU A O 1
ATOM 813 N N . GLU A 1 101 ? 4.557 0.894 0.517 1.00 95.19 101 GLU A N 1
ATOM 814 C CA . GLU A 1 101 ? 4.333 -0.455 1.051 1.00 95.19 101 GLU A CA 1
ATOM 815 C C . GLU A 1 101 ? 5.577 -1.335 0.894 1.00 95.19 101 GLU A C 1
ATOM 817 O O . GLU A 1 101 ? 6.041 -1.912 1.881 1.00 95.19 101 GLU A O 1
ATOM 822 N N . LEU A 1 102 ? 6.188 -1.354 -0.295 1.00 96.19 102 LEU A N 1
ATOM 823 C CA . LEU A 1 102 ? 7.424 -2.094 -0.556 1.00 96.19 102 LEU A CA 1
ATOM 824 C C . LEU A 1 102 ? 8.553 -1.636 0.363 1.00 96.19 102 LEU A C 1
ATOM 826 O O . LEU A 1 102 ? 9.224 -2.472 0.957 1.00 96.19 102 LEU A O 1
ATOM 830 N N . LYS A 1 103 ? 8.732 -0.324 0.556 1.00 95.44 103 LYS A N 1
ATOM 831 C CA . LYS A 1 103 ? 9.763 0.219 1.453 1.00 95.44 103 LYS A CA 1
ATOM 832 C C . LYS A 1 103 ? 9.564 -0.224 2.901 1.00 95.44 103 LYS A C 1
ATOM 834 O O . LYS A 1 103 ? 10.544 -0.480 3.595 1.00 95.44 103 LYS A O 1
ATOM 839 N N . SER A 1 104 ? 8.310 -0.300 3.344 1.00 92.88 104 SER A N 1
ATOM 840 C CA . SER A 1 104 ? 7.958 -0.743 4.698 1.00 92.88 104 SER A CA 1
ATOM 841 C C . SER A 1 104 ? 8.135 -2.254 4.877 1.00 92.88 104 SER A C 1
ATOM 843 O O . SER A 1 104 ? 8.440 -2.702 5.978 1.00 92.88 104 SER A O 1
ATOM 845 N N . HIS A 1 105 ? 7.943 -3.028 3.805 1.00 92.88 105 HIS A N 1
ATOM 846 C CA . HIS A 1 105 ? 8.117 -4.478 3.790 1.00 92.88 105 HIS A CA 1
ATOM 847 C C . HIS A 1 105 ? 9.595 -4.882 3.707 1.00 92.88 105 HIS A C 1
ATOM 849 O O . HIS A 1 105 ? 10.101 -5.604 4.561 1.00 92.88 105 HIS A O 1
ATOM 855 N N . ASN A 1 106 ? 10.292 -4.398 2.679 1.00 93.62 106 ASN A N 1
ATOM 856 C CA . ASN A 1 106 ? 11.714 -4.605 2.461 1.00 93.62 106 ASN A CA 1
ATOM 857 C C . ASN A 1 106 ? 12.286 -3.443 1.614 1.00 93.62 106 ASN A C 1
ATOM 859 O O . ASN A 1 106 ? 11.952 -3.322 0.431 1.00 93.62 106 ASN A O 1
ATOM 863 N N . PRO A 1 107 ? 13.199 -2.615 2.156 1.00 94.06 107 PRO A N 1
ATOM 864 C CA . PRO A 1 107 ? 13.814 -1.505 1.420 1.00 94.06 107 PRO A CA 1
ATOM 865 C C . PRO A 1 107 ? 14.508 -1.904 0.105 1.00 94.06 107 PRO A C 1
ATOM 867 O O . PRO A 1 107 ? 14.639 -1.078 -0.804 1.00 94.06 107 PRO A O 1
ATOM 870 N N . VAL A 1 108 ? 14.934 -3.165 -0.027 1.00 93.44 108 VAL A N 1
ATOM 871 C CA . VAL A 1 108 ? 15.516 -3.689 -1.269 1.00 93.44 108 VAL A CA 1
ATOM 872 C C . VAL A 1 108 ? 14.452 -3.798 -2.361 1.00 93.44 108 VAL A C 1
ATOM 874 O O . VAL A 1 108 ? 14.699 -3.343 -3.474 1.00 93.44 108 VAL A O 1
ATOM 877 N N . LEU A 1 109 ? 13.246 -4.286 -2.043 1.00 94.62 109 LEU A N 1
ATOM 878 C CA . LEU A 1 109 ? 12.128 -4.356 -2.997 1.00 94.62 109 LEU A CA 1
ATOM 879 C C . LEU A 1 109 ? 11.732 -2.973 -3.515 1.00 94.62 109 LEU A C 1
ATOM 881 O O . LEU A 1 109 ? 11.466 -2.824 -4.703 1.00 94.62 109 LEU A O 1
ATOM 885 N N . TYR A 1 110 ? 11.748 -1.955 -2.647 1.00 95.00 110 TYR A N 1
ATOM 886 C CA . TYR A 1 110 ? 11.545 -0.566 -3.069 1.00 95.00 110 TYR A CA 1
ATOM 887 C C . TYR A 1 110 ? 12.568 -0.154 -4.129 1.00 95.00 110 TYR A C 1
ATOM 889 O O . TYR A 1 110 ? 12.195 0.404 -5.154 1.00 95.00 110 TYR A O 1
ATOM 897 N N . THR A 1 111 ? 13.850 -0.440 -3.896 1.00 92.62 111 THR A N 1
ATOM 898 C CA . THR A 1 111 ? 14.927 -0.072 -4.827 1.00 92.62 111 THR A CA 1
ATOM 899 C C . THR A 1 111 ? 14.794 -0.818 -6.152 1.00 92.62 111 THR A C 1
ATOM 901 O O . THR A 1 111 ? 14.890 -0.201 -7.210 1.00 92.62 111 THR A O 1
ATOM 904 N N . VAL A 1 112 ? 14.517 -2.124 -6.094 1.00 93.62 112 VAL A N 1
ATOM 905 C CA . VAL A 1 112 ? 14.315 -2.973 -7.276 1.00 93.62 112 VAL A CA 1
ATOM 906 C C . VAL A 1 112 ? 13.131 -2.471 -8.104 1.00 93.62 112 VAL A C 1
ATOM 908 O O . VAL A 1 112 ? 13.293 -2.225 -9.293 1.00 93.62 112 VAL A O 1
ATOM 911 N N . PHE A 1 113 ? 11.972 -2.238 -7.483 1.00 94.81 113 PHE A N 1
ATOM 912 C CA . PHE A 1 113 ? 10.776 -1.762 -8.185 1.00 94.81 113 PHE A CA 1
ATOM 913 C C . PHE A 1 113 ? 10.915 -0.326 -8.699 1.00 94.81 113 PHE A C 1
ATOM 915 O O . PHE A 1 113 ? 10.465 -0.017 -9.795 1.00 94.81 113 PHE A O 1
ATOM 922 N N . LYS A 1 114 ? 11.569 0.561 -7.941 1.00 93.38 114 LYS A N 1
ATOM 923 C CA . LYS A 1 114 ? 11.814 1.948 -8.362 1.00 93.38 114 LYS A CA 1
ATOM 924 C C . LYS A 1 114 ? 12.672 2.030 -9.624 1.00 93.38 114 LYS A C 1
ATOM 926 O O . LYS A 1 114 ? 12.478 2.937 -10.426 1.00 93.38 114 LYS A O 1
ATOM 931 N N . ASN A 1 115 ? 13.628 1.116 -9.759 1.00 90.88 115 ASN A N 1
ATOM 932 C CA . ASN A 1 115 ? 14.541 1.050 -10.895 1.00 90.88 115 ASN A CA 1
ATOM 933 C C . ASN A 1 115 ? 13.995 0.220 -12.062 1.00 90.88 115 ASN A C 1
ATOM 935 O O . ASN A 1 115 ? 14.603 0.245 -13.131 1.00 90.88 115 ASN A O 1
ATOM 939 N N . ALA A 1 116 ? 12.901 -0.510 -11.844 1.00 92.06 116 ALA A N 1
ATOM 940 C CA . ALA A 1 116 ? 12.263 -1.327 -12.856 1.00 92.06 116 ALA A CA 1
ATOM 941 C C . ALA A 1 116 ? 11.543 -0.457 -13.888 1.00 92.06 116 ALA A C 1
ATOM 943 O O . ALA A 1 116 ? 10.907 0.546 -13.551 1.00 92.06 116 ALA A O 1
ATOM 944 N N . GLU A 1 117 ? 11.602 -0.890 -15.138 1.00 92.06 117 GLU A N 1
ATOM 945 C CA . GLU A 1 117 ? 10.740 -0.372 -16.189 1.00 92.06 117 GLU A CA 1
ATOM 946 C C . GLU A 1 117 ? 9.485 -1.237 -16.266 1.00 92.06 117 GLU A C 1
ATOM 948 O O . GLU A 1 117 ? 9.547 -2.459 -16.123 1.00 92.06 117 GLU A O 1
ATOM 953 N N . ILE A 1 118 ? 8.327 -0.606 -16.435 1.00 92.88 118 ILE A N 1
ATOM 954 C CA . ILE A 1 118 ? 7.045 -1.305 -16.425 1.00 92.88 118 ILE A CA 1
ATOM 955 C C . ILE A 1 118 ? 6.359 -1.022 -17.742 1.00 92.88 118 ILE A C 1
ATOM 957 O O . ILE A 1 118 ? 6.166 0.135 -18.108 1.00 92.88 118 ILE A O 1
ATOM 961 N N . SER A 1 119 ? 6.003 -2.092 -18.440 1.00 92.25 119 SER A N 1
ATOM 962 C CA . SER A 1 119 ? 5.275 -2.022 -19.699 1.00 92.25 119 SER A CA 1
ATOM 963 C C . SER A 1 119 ? 3.970 -2.797 -19.595 1.00 92.25 119 SER A C 1
ATOM 965 O O . SER A 1 119 ? 3.847 -3.761 -18.832 1.00 92.25 119 SER A O 1
ATOM 967 N N . PHE A 1 120 ? 2.983 -2.343 -20.358 1.00 91.50 120 PHE A N 1
ATOM 968 C CA . PHE A 1 120 ? 1.631 -2.878 -20.341 1.00 91.50 120 PHE A CA 1
ATOM 969 C C . PHE A 1 120 ? 1.301 -3.441 -21.719 1.00 91.50 120 PHE A C 1
ATOM 971 O O . PHE A 1 120 ? 1.524 -2.790 -22.739 1.00 91.50 120 PHE A O 1
ATOM 978 N N . SER A 1 121 ? 0.777 -4.662 -21.758 1.00 85.38 121 SER A N 1
ATOM 979 C CA . SER A 1 121 ? 0.309 -5.289 -22.993 1.00 85.38 121 SER A CA 1
ATOM 980 C C . SER A 1 121 ? -1.009 -6.000 -22.726 1.00 85.38 121 SER A C 1
ATOM 982 O O . SER A 1 121 ? -1.032 -7.076 -22.130 1.00 85.38 121 SER A O 1
ATOM 984 N N . ASN A 1 122 ? -2.118 -5.390 -23.151 1.00 78.44 122 ASN A N 1
ATOM 985 C CA . ASN A 1 122 ? -3.477 -5.847 -22.853 1.00 78.44 122 ASN A CA 1
ATOM 986 C C . ASN A 1 122 ? -3.687 -6.039 -21.334 1.00 78.44 122 ASN A C 1
ATOM 988 O O . ASN A 1 122 ? -3.676 -5.074 -20.577 1.00 78.44 122 ASN A O 1
ATOM 992 N N . GLU A 1 123 ? -3.831 -7.288 -20.889 1.00 82.12 123 GLU A N 1
ATOM 993 C CA . GLU A 1 123 ? -4.010 -7.689 -19.488 1.00 82.12 123 GLU A CA 1
ATOM 994 C C . GLU A 1 123 ? -2.698 -8.163 -18.843 1.00 82.12 123 GLU A C 1
ATOM 996 O O . GLU A 1 123 ? -2.708 -8.881 -17.847 1.00 82.12 123 GLU A O 1
ATOM 1001 N N . LYS A 1 124 ? -1.545 -7.805 -19.412 1.00 89.69 124 LYS A N 1
ATOM 1002 C CA . LYS A 1 124 ? -0.232 -8.181 -18.885 1.00 89.69 124 LYS A CA 1
ATOM 1003 C C . LYS A 1 124 ? 0.539 -6.968 -18.393 1.00 89.69 124 LYS A C 1
ATOM 1005 O O . LYS A 1 124 ? 0.653 -5.967 -19.102 1.00 89.69 124 LYS A O 1
ATOM 1010 N N . VAL A 1 125 ? 1.104 -7.098 -17.199 1.00 93.50 125 VAL A N 1
ATOM 1011 C CA . VAL A 1 125 ? 2.061 -6.159 -16.612 1.00 93.50 125 VAL A CA 1
ATOM 1012 C C . VAL A 1 125 ? 3.429 -6.821 -16.649 1.00 93.50 125 VAL A C 1
ATOM 1014 O O . VAL A 1 125 ? 3.661 -7.816 -15.962 1.00 93.50 125 VAL A O 1
ATOM 1017 N N . VAL A 1 126 ? 4.333 -6.276 -17.456 1.00 94.50 126 VAL A N 1
ATOM 1018 C CA . VAL A 1 126 ? 5.701 -6.783 -17.579 1.00 94.50 126 VAL A CA 1
ATOM 1019 C C . VAL A 1 126 ? 6.629 -5.874 -16.786 1.00 94.50 126 VAL A C 1
ATOM 1021 O O . VAL A 1 126 ? 6.776 -4.691 -17.101 1.00 94.50 126 VAL A O 1
ATOM 1024 N N . VAL A 1 127 ? 7.251 -6.437 -15.752 1.00 94.50 127 VAL A N 1
ATOM 1025 C CA . VAL A 1 127 ? 8.221 -5.766 -14.884 1.00 94.50 127 VAL A CA 1
ATOM 1026 C C . VAL A 1 127 ? 9.630 -6.104 -15.368 1.00 94.50 127 VAL A C 1
ATOM 1028 O O . VAL A 1 127 ? 10.142 -7.200 -15.133 1.00 94.50 127 VAL A O 1
ATOM 1031 N N . SER A 1 128 ? 10.262 -5.156 -16.049 1.00 93.69 128 SER A N 1
ATOM 1032 C CA . SER A 1 128 ? 11.631 -5.261 -16.550 1.00 93.69 128 SER A CA 1
ATOM 1033 C C . SER A 1 128 ? 12.618 -4.843 -15.461 1.00 93.69 128 SER A C 1
ATOM 1035 O O . SER A 1 128 ? 12.772 -3.661 -15.148 1.00 93.69 128 SER A O 1
ATOM 1037 N N . LEU A 1 129 ? 13.268 -5.831 -14.852 1.00 92.94 129 LEU A N 1
ATOM 1038 C CA . LEU A 1 129 ? 14.248 -5.669 -13.782 1.00 92.94 129 LEU A CA 1
ATOM 1039 C C . LEU A 1 129 ? 15.667 -5.577 -14.343 1.00 92.94 129 LEU A C 1
ATOM 1041 O O . LEU A 1 129 ? 15.987 -6.179 -15.361 1.00 92.94 129 LEU A O 1
ATOM 1045 N N . GLU A 1 130 ? 16.544 -4.869 -13.637 1.00 88.06 130 GLU A N 1
ATOM 1046 C CA . GLU A 1 130 ? 17.968 -4.841 -13.971 1.00 88.06 130 GLU A CA 1
ATOM 1047 C C . GLU A 1 130 ? 18.588 -6.237 -13.813 1.00 88.06 130 GLU A C 1
ATOM 1049 O O . GLU A 1 130 ? 18.376 -6.915 -12.799 1.00 88.06 130 GLU A O 1
ATOM 1054 N N . GLU A 1 131 ? 19.352 -6.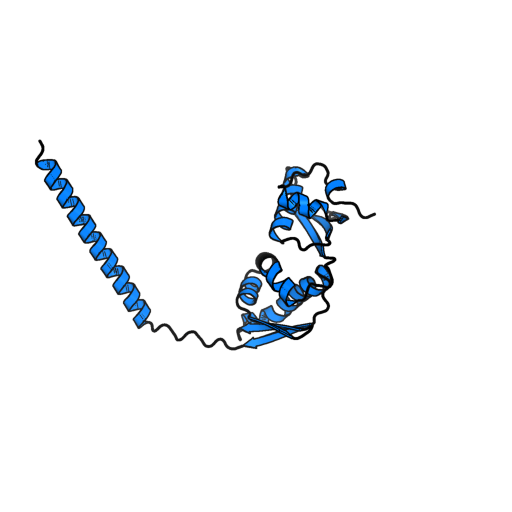668 -14.818 1.00 83.44 131 GLU A N 1
ATOM 1055 C CA . GLU A 1 131 ? 20.036 -7.958 -14.795 1.00 83.44 131 GLU A CA 1
ATOM 1056 C C . GLU A 1 131 ? 21.122 -7.963 -13.706 1.00 83.44 131 GLU A C 1
ATOM 1058 O O . GLU A 1 131 ? 22.144 -7.281 -13.789 1.00 83.44 131 GLU A O 1
ATOM 1063 N N . GLY A 1 132 ? 20.865 -8.707 -12.628 1.00 84.31 132 GLY A N 1
ATOM 1064 C CA . GLY A 1 132 ? 21.720 -8.743 -11.448 1.00 84.31 132 GLY A CA 1
ATOM 1065 C C . GLY A 1 132 ? 21.125 -9.561 -10.304 1.00 84.31 132 GLY A C 1
ATOM 1066 O O . GLY A 1 132 ? 19.950 -9.932 -10.308 1.00 84.31 132 GLY A O 1
ATOM 1067 N N . ILE A 1 133 ? 21.944 -9.829 -9.280 1.00 85.81 133 ILE A N 1
ATOM 1068 C CA . ILE A 1 133 ? 21.581 -10.706 -8.149 1.00 85.81 133 ILE A CA 1
ATOM 1069 C C . ILE A 1 133 ? 20.311 -10.212 -7.446 1.00 85.81 133 ILE A C 1
ATOM 1071 O O . ILE A 1 133 ? 19.442 -11.014 -7.108 1.00 85.81 133 ILE A O 1
ATOM 1075 N N . LEU A 1 134 ? 20.182 -8.895 -7.248 1.00 86.06 134 LEU A N 1
ATOM 1076 C CA . LEU A 1 134 ? 19.015 -8.298 -6.596 1.00 86.06 134 LEU A CA 1
ATOM 1077 C C . LEU A 1 134 ? 17.737 -8.500 -7.419 1.00 86.06 134 LEU A C 1
ATOM 1079 O O . LEU A 1 134 ? 16.720 -8.904 -6.862 1.00 86.06 134 LEU A O 1
ATOM 1083 N N . GLY A 1 135 ? 17.801 -8.289 -8.737 1.00 85.12 135 GLY A N 1
ATOM 1084 C CA . GLY A 1 135 ? 16.678 -8.531 -9.641 1.00 85.12 135 GLY A CA 1
ATOM 1085 C C . GLY A 1 135 ? 16.198 -9.978 -9.555 1.00 85.12 135 GLY A C 1
ATOM 1086 O O . GLY A 1 135 ? 15.029 -10.224 -9.272 1.00 85.12 135 GLY A O 1
ATOM 1087 N N . HIS A 1 136 ? 17.100 -10.953 -9.697 1.00 88.31 136 HIS A N 1
ATOM 1088 C CA . HIS A 1 136 ? 16.727 -12.370 -9.628 1.00 88.31 136 HIS A CA 1
ATOM 1089 C C . HIS A 1 136 ? 16.196 -12.781 -8.253 1.00 88.31 136 HIS A C 1
ATOM 1091 O O . HIS A 1 136 ? 15.141 -13.410 -8.173 1.00 88.31 136 HIS A O 1
ATOM 1097 N N . SER A 1 137 ? 16.870 -12.376 -7.174 1.00 90.44 137 SER A N 1
ATOM 1098 C CA . SER A 1 137 ? 16.530 -12.805 -5.810 1.00 90.44 137 SER A CA 1
ATOM 1099 C C . SER A 1 137 ? 15.164 -12.293 -5.355 1.00 90.44 137 SER A C 1
ATOM 1101 O O . SER A 1 137 ? 14.441 -13.006 -4.663 1.00 90.44 137 SER A O 1
ATOM 1103 N N . TYR A 1 138 ? 14.798 -11.073 -5.758 1.00 92.31 138 TYR A N 1
ATOM 1104 C CA . TYR A 1 138 ? 13.590 -10.398 -5.282 1.00 92.31 138 TYR A CA 1
ATOM 1105 C C . TYR A 1 138 ? 12.452 -10.346 -6.310 1.00 92.31 138 TYR A C 1
ATOM 1107 O O . TYR A 1 138 ? 11.328 -10.013 -5.942 1.00 92.31 138 TYR A O 1
ATOM 1115 N N . SER A 1 139 ? 12.697 -10.718 -7.572 1.00 92.56 139 SER A N 1
ATOM 1116 C CA . SER A 1 139 ? 11.688 -10.735 -8.649 1.00 92.56 139 SER A CA 1
ATOM 1117 C C . SER A 1 139 ? 10.399 -11.461 -8.264 1.00 92.56 139 SER A C 1
ATOM 1119 O O . SER A 1 139 ? 9.309 -10.906 -8.389 1.00 92.56 139 SER A O 1
ATOM 1121 N N . LYS A 1 140 ? 10.520 -12.685 -7.742 1.00 93.25 140 LYS A N 1
ATOM 1122 C CA . LYS A 1 140 ? 9.374 -13.517 -7.363 1.00 93.25 140 LYS A CA 1
ATOM 1123 C C . LYS A 1 140 ? 8.554 -12.884 -6.242 1.00 93.25 140 LYS A C 1
ATOM 1125 O O . LYS A 1 140 ? 7.330 -12.874 -6.305 1.00 93.25 140 LYS A O 1
ATOM 1130 N N . GLU A 1 141 ? 9.224 -12.359 -5.221 1.00 95.25 141 GLU A N 1
ATOM 1131 C CA . GLU A 1 141 ? 8.562 -11.694 -4.098 1.00 95.25 141 GLU A CA 1
ATOM 1132 C C . GLU A 1 141 ? 7.860 -10.409 -4.549 1.00 95.25 141 GLU A C 1
ATOM 1134 O O . GLU A 1 141 ? 6.705 -10.180 -4.192 1.00 95.25 141 GLU A O 1
ATOM 1139 N N . LEU A 1 142 ? 8.519 -9.617 -5.396 1.00 95.38 142 LEU A N 1
ATOM 1140 C CA . LEU A 1 142 ? 7.943 -8.414 -5.983 1.00 95.38 142 LEU A CA 1
ATOM 1141 C C . LEU A 1 142 ? 6.681 -8.730 -6.795 1.00 95.38 142 LEU A C 1
ATOM 1143 O O . LEU A 1 142 ? 5.657 -8.084 -6.583 1.00 95.38 142 LEU A O 1
ATOM 1147 N N . CYS A 1 143 ? 6.722 -9.746 -7.663 1.00 94.56 143 CYS A N 1
ATOM 1148 C CA . CYS A 1 143 ? 5.559 -10.166 -8.450 1.00 94.56 143 CYS A CA 1
ATOM 1149 C C . CYS A 1 143 ? 4.383 -10.563 -7.568 1.00 94.56 143 CYS A C 1
ATOM 1151 O O . CYS A 1 143 ? 3.267 -10.133 -7.820 1.00 94.56 143 CYS A O 1
ATOM 1153 N N . LEU A 1 144 ? 4.632 -11.337 -6.507 1.00 95.31 144 LEU A N 1
ATOM 1154 C CA . LEU A 1 144 ? 3.582 -11.749 -5.575 1.00 95.31 144 LEU A 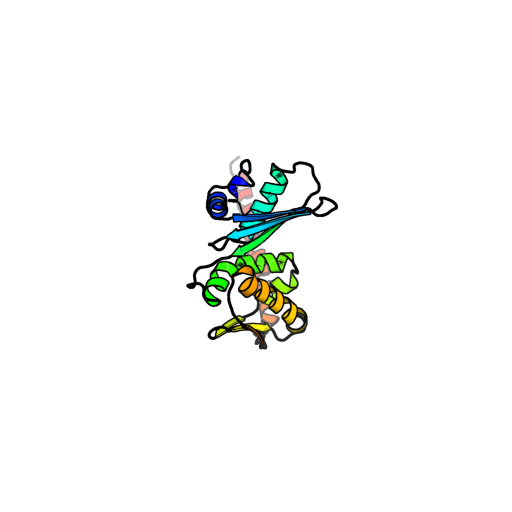CA 1
ATOM 1155 C C . LEU A 1 144 ? 2.949 -10.555 -4.854 1.00 95.31 144 LEU A C 1
ATOM 1157 O O . LEU A 1 144 ? 1.747 -10.554 -4.604 1.00 95.31 144 LEU A O 1
ATOM 1161 N N . ILE A 1 145 ? 3.736 -9.539 -4.493 1.00 95.69 145 ILE A N 1
ATOM 1162 C CA . ILE A 1 145 ? 3.191 -8.329 -3.866 1.00 95.69 145 ILE A CA 1
ATOM 1163 C C . ILE A 1 145 ? 2.354 -7.538 -4.870 1.00 95.69 145 ILE A C 1
ATOM 1165 O O . ILE A 1 145 ? 1.248 -7.119 -4.531 1.00 95.69 145 ILE A O 1
ATOM 1169 N N . LEU A 1 146 ? 2.852 -7.352 -6.093 1.00 95.44 146 LEU A N 1
ATOM 1170 C CA . LEU A 1 146 ? 2.105 -6.658 -7.140 1.00 95.44 146 LEU A CA 1
ATOM 1171 C C . LEU A 1 146 ? 0.812 -7.403 -7.490 1.00 95.44 146 LEU A C 1
ATOM 1173 O O . LEU A 1 146 ? -0.217 -6.757 -7.629 1.00 95.44 146 LEU A O 1
ATOM 1177 N N . ASP A 1 147 ? 0.829 -8.734 -7.534 1.00 95.25 147 ASP A N 1
ATOM 1178 C CA . ASP A 1 147 ? -0.346 -9.572 -7.809 1.00 95.25 147 ASP A CA 1
ATOM 1179 C C . ASP A 1 147 ? -1.422 -9.381 -6.735 1.00 95.25 147 ASP A C 1
ATOM 1181 O O . ASP A 1 147 ? -2.578 -9.085 -7.037 1.00 95.25 147 ASP A O 1
ATOM 1185 N N . ARG A 1 148 ? -1.027 -9.387 -5.457 1.00 95.62 148 ARG A N 1
ATOM 1186 C CA . ARG A 1 148 ? -1.946 -9.080 -4.350 1.00 95.62 148 ARG A CA 1
ATOM 1187 C C . ARG A 1 148 ? -2.506 -7.663 -4.413 1.00 95.62 148 ARG A C 1
ATOM 1189 O O . ARG A 1 148 ? -3.629 -7.428 -3.977 1.00 95.62 148 ARG A O 1
ATOM 1196 N N . ILE A 1 149 ? -1.733 -6.692 -4.892 1.00 95.06 149 ILE A N 1
ATOM 1197 C CA . ILE A 1 149 ? -2.202 -5.306 -4.988 1.00 95.06 149 ILE A CA 1
ATOM 1198 C C . ILE A 1 149 ? -3.147 -5.149 -6.182 1.00 95.06 149 ILE A C 1
ATOM 1200 O O . ILE A 1 149 ? -4.268 -4.680 -6.014 1.00 95.06 149 ILE A O 1
ATOM 1204 N N . LEU A 1 150 ? -2.723 -5.548 -7.377 1.00 93.94 150 LEU A N 1
ATOM 1205 C CA . LEU A 1 150 ? -3.494 -5.352 -8.599 1.00 93.94 150 LEU A CA 1
ATOM 1206 C C . LEU A 1 150 ? -4.728 -6.258 -8.618 1.00 93.94 150 LEU A C 1
ATOM 1208 O O . LEU A 1 150 ? -5.838 -5.762 -8.796 1.00 93.94 150 LEU A O 1
ATOM 1212 N N . ASN A 1 151 ? -4.558 -7.553 -8.355 1.00 94.00 151 ASN A N 1
ATOM 1213 C CA . ASN A 1 151 ? -5.627 -8.529 -8.526 1.00 94.00 151 ASN A CA 1
ATOM 1214 C C . ASN A 1 151 ? -6.472 -8.703 -7.258 1.00 94.00 151 ASN A C 1
ATOM 1216 O O . ASN A 1 151 ? -7.685 -8.510 -7.291 1.00 94.00 151 ASN A O 1
ATOM 1220 N N . GLU A 1 152 ? -5.866 -8.998 -6.102 1.00 93.69 152 GLU A N 1
ATOM 1221 C CA . GLU A 1 152 ? -6.655 -9.262 -4.882 1.00 93.69 152 GLU A CA 1
ATOM 1222 C C . GLU A 1 152 ? -7.246 -7.989 -4.251 1.00 93.69 152 GLU A C 1
ATOM 1224 O O . GLU A 1 152 ? -8.381 -7.997 -3.760 1.00 93.69 152 GLU A O 1
ATOM 1229 N N . ARG A 1 153 ? -6.470 -6.898 -4.211 1.00 94.94 153 ARG A N 1
ATOM 1230 C CA . ARG A 1 153 ? -6.871 -5.639 -3.568 1.00 94.94 153 ARG A CA 1
ATOM 1231 C C . ARG A 1 153 ? -7.659 -4.750 -4.516 1.00 94.94 153 ARG A C 1
ATOM 1233 O O . ARG A 1 153 ? -8.688 -4.244 -4.089 1.00 94.94 153 ARG A O 1
ATOM 1240 N N . CYS A 1 154 ? -7.200 -4.549 -5.749 1.00 93.69 154 CYS A N 1
ATOM 1241 C CA . CYS A 1 154 ? -7.858 -3.655 -6.706 1.00 93.69 154 CYS A CA 1
ATOM 1242 C C . CYS A 1 154 ? -8.851 -4.358 -7.641 1.00 93.69 154 CYS A C 1
ATOM 1244 O O . CYS A 1 154 ? -9.573 -3.673 -8.361 1.00 93.69 154 CYS A O 1
ATOM 1246 N N . GLY A 1 155 ? -8.911 -5.694 -7.625 1.00 91.31 155 GLY A N 1
ATOM 1247 C CA . GLY A 1 155 ? -9.850 -6.457 -8.447 1.00 91.31 155 GLY A CA 1
ATOM 1248 C C . GLY A 1 155 ? -9.520 -6.444 -9.938 1.00 91.31 155 GLY A C 1
ATOM 1249 O O . GLY A 1 155 ? -10.404 -6.716 -10.749 1.00 91.31 155 GLY A O 1
ATOM 1250 N N . LEU A 1 156 ? -8.281 -6.107 -10.313 1.00 88.94 156 LEU A N 1
ATOM 1251 C CA . LEU A 1 156 ? -7.822 -6.273 -11.687 1.00 88.94 156 LEU A CA 1
ATOM 1252 C C . LEU A 1 156 ? -7.668 -7.772 -11.996 1.00 88.94 156 LEU A C 1
ATOM 1254 O O . LEU A 1 156 ? -7.577 -8.610 -11.103 1.00 88.94 156 LEU A O 1
ATOM 1258 N N . SER A 1 157 ? -7.696 -8.124 -13.276 1.00 88.56 157 SER A N 1
ATOM 1259 C CA . SER A 1 157 ? -7.444 -9.490 -13.738 1.00 88.56 157 SER A CA 1
ATOM 1260 C C . SER A 1 157 ? -6.267 -9.455 -14.701 1.00 88.56 157 SER A C 1
ATOM 1262 O O . SER A 1 157 ? -6.442 -9.653 -15.900 1.00 88.56 157 SER A O 1
ATOM 1264 N N . CYS A 1 158 ? -5.079 -9.121 -14.192 1.00 90.31 158 CYS A N 1
ATOM 1265 C CA . CYS A 1 158 ? -3.872 -9.017 -15.005 1.00 90.31 158 CYS A CA 1
ATOM 1266 C C . CYS A 1 158 ? -2.810 -10.059 -14.639 1.00 90.31 158 CYS A C 1
ATOM 1268 O O . CYS A 1 158 ? -2.621 -10.414 -13.477 1.00 90.31 158 CYS A O 1
ATOM 1270 N N . ALA A 1 159 ? -2.085 -10.543 -15.647 1.00 92.62 159 ALA A N 1
ATOM 1271 C CA . ALA A 1 159 ? -0.928 -11.406 -15.454 1.00 92.62 159 ALA A CA 1
ATOM 1272 C C . ALA A 1 159 ? 0.329 -10.561 -15.226 1.00 92.62 159 ALA A C 1
ATOM 1274 O O . ALA A 1 159 ? 0.566 -9.584 -15.939 1.00 92.62 159 ALA A O 1
ATOM 1275 N N . ILE A 1 160 ? 1.148 -10.954 -14.251 1.00 94.25 160 ILE A N 1
ATOM 1276 C CA . ILE A 1 160 ? 2.399 -10.267 -13.926 1.00 94.25 160 ILE A CA 1
ATOM 1277 C C . ILE A 1 160 ? 3.568 -11.129 -14.378 1.00 94.25 160 ILE A C 1
ATOM 1279 O O . ILE A 1 160 ? 3.737 -12.258 -13.919 1.00 94.25 160 ILE A O 1
ATOM 1283 N N . GLU A 1 161 ? 4.374 -10.582 -15.279 1.00 92.81 161 GLU A N 1
ATOM 1284 C CA . GLU A 1 161 ? 5.554 -11.232 -15.838 1.00 92.81 161 GLU A CA 1
ATOM 1285 C C . GLU A 1 161 ? 6.801 -10.404 -15.515 1.00 92.81 161 GLU A C 1
ATOM 1287 O O . GLU A 1 161 ? 6.740 -9.184 -15.352 1.00 92.81 161 GLU A O 1
ATOM 1292 N N . THR A 1 162 ? 7.951 -11.066 -15.419 1.00 92.44 162 THR A N 1
ATOM 1293 C CA . THR A 1 162 ? 9.242 -10.403 -15.202 1.00 92.44 162 THR A CA 1
ATOM 1294 C C . THR A 1 162 ? 10.181 -10.664 -16.349 1.00 92.44 162 THR A C 1
ATOM 1296 O O . THR A 1 162 ? 10.402 -11.819 -16.706 1.00 92.44 162 THR A O 1
ATOM 1299 N N . ASN A 1 163 ? 10.812 -9.594 -16.814 1.00 92.56 163 ASN A N 1
ATOM 1300 C CA . ASN A 1 163 ? 11.937 -9.650 -17.731 1.00 92.56 163 ASN A CA 1
ATOM 1301 C C . ASN A 1 163 ? 13.188 -9.107 -17.043 1.00 92.56 163 ASN A C 1
ATOM 1303 O O . ASN A 1 163 ? 13.096 -8.339 -16.086 1.00 92.56 163 ASN A O 1
ATOM 1307 N N . TYR A 1 164 ? 14.356 -9.501 -17.540 1.00 91.12 164 TYR A N 1
ATOM 1308 C CA . TYR A 1 164 ? 15.638 -8.983 -17.078 1.00 91.12 164 TYR A CA 1
ATOM 1309 C C . TYR A 1 164 ? 16.306 -8.239 -18.223 1.00 91.12 164 TYR A C 1
ATOM 1311 O O . TYR A 1 164 ? 16.371 -8.746 -19.341 1.00 91.12 164 TYR A O 1
ATOM 1319 N N . VAL A 1 165 ? 16.758 -7.022 -17.944 1.00 87.44 165 VAL A N 1
ATOM 1320 C CA . VAL A 1 165 ? 17.347 -6.125 -18.934 1.00 87.44 165 VAL A CA 1
ATOM 1321 C C . VAL A 1 165 ? 18.705 -5.673 -18.422 1.00 87.44 165 VAL A C 1
ATOM 1323 O O . VAL A 1 165 ? 18.839 -5.215 -17.283 1.00 87.44 165 VAL A O 1
ATOM 1326 N N . GLN A 1 166 ? 19.725 -5.785 -19.268 1.00 79.12 166 GLN A N 1
ATOM 1327 C CA . GLN A 1 166 ? 21.019 -5.177 -18.987 1.00 79.12 166 GLN A CA 1
ATOM 1328 C C . GLN A 1 166 ? 20.855 -3.671 -19.079 1.00 79.12 166 GLN A C 1
ATOM 1330 O O . GLN A 1 166 ? 20.531 -3.141 -20.140 1.00 79.12 166 GLN A O 1
ATOM 1335 N N . ARG A 1 167 ? 21.099 -2.961 -17.978 1.00 65.00 167 ARG A N 1
ATOM 1336 C CA . ARG A 1 167 ? 21.372 -1.537 -18.109 1.00 65.00 167 ARG A CA 1
ATOM 1337 C C . ARG A 1 167 ? 22.682 -1.400 -18.864 1.00 65.00 167 ARG A C 1
ATOM 1339 O O . ARG A 1 167 ? 23.714 -1.883 -18.392 1.00 65.00 167 ARG A O 1
ATOM 1346 N N . GLU A 1 168 ? 22.652 -0.699 -19.994 1.00 57.06 168 GLU A N 1
ATOM 1347 C CA . GLU A 1 168 ? 23.856 -0.036 -20.471 1.00 57.06 168 GLU A CA 1
ATOM 1348 C C . GLU A 1 168 ? 24.362 0.784 -19.289 1.00 57.06 168 GLU A C 1
ATOM 1350 O O . GLU A 1 168 ? 23.674 1.675 -18.780 1.00 57.06 168 GLU A O 1
ATOM 1355 N N . LYS A 1 169 ? 25.521 0.393 -18.751 1.00 50.66 169 LYS A N 1
ATOM 1356 C CA . LYS A 1 169 ? 26.198 1.206 -17.750 1.00 50.66 169 LYS A CA 1
ATOM 1357 C C . LYS A 1 169 ? 26.275 2.590 -18.376 1.00 50.66 169 LYS A C 1
ATOM 1359 O O . LYS A 1 169 ? 26.846 2.708 -19.458 1.00 50.66 169 LYS A O 1
ATOM 1364 N N . ALA A 1 170 ? 25.695 3.602 -17.722 1.00 50.44 170 ALA A N 1
ATOM 1365 C CA . ALA A 1 170 ? 26.032 4.982 -18.040 1.00 50.44 170 ALA A CA 1
ATOM 1366 C C . ALA A 1 170 ? 27.553 5.003 -18.184 1.00 50.44 170 ALA A C 1
ATOM 1368 O O . ALA A 1 170 ? 28.222 4.470 -17.285 1.00 50.44 170 ALA A O 1
ATOM 1369 N N . GLU A 1 171 ? 28.052 5.458 -19.342 1.00 49.62 171 GLU A N 1
ATOM 1370 C CA . GLU A 1 171 ? 29.481 5.424 -19.651 1.00 49.62 171 GLU A CA 1
ATOM 1371 C C . GLU A 1 171 ? 30.237 5.803 -18.383 1.00 49.62 171 GLU A C 1
ATOM 1373 O O . GLU A 1 171 ? 29.832 6.777 -17.733 1.00 49.62 171 GLU A O 1
ATOM 1378 N N . PRO A 1 172 ? 31.238 5.010 -17.955 1.00 48.59 172 PRO A N 1
ATOM 1379 C CA . PRO A 1 172 ? 31.966 5.322 -16.744 1.00 48.59 172 PRO A CA 1
ATOM 1380 C C . PRO A 1 172 ? 32.419 6.765 -16.891 1.00 48.59 172 PRO A C 1
ATOM 1382 O O . PRO A 1 172 ? 33.207 7.086 -17.776 1.00 48.59 172 PRO A O 1
ATOM 1385 N N . VAL A 1 173 ? 31.828 7.642 -16.080 1.00 56.25 173 VAL A N 1
ATOM 1386 C CA . VAL A 1 173 ? 32.199 9.045 -15.987 1.00 56.25 173 VAL A CA 1
ATOM 1387 C C . VAL A 1 173 ? 33.658 8.980 -15.574 1.00 56.25 173 VAL A C 1
ATOM 1389 O O . VAL A 1 173 ? 33.939 8.668 -14.416 1.00 56.25 173 VAL A O 1
ATOM 1392 N N . ALA A 1 174 ? 34.552 9.090 -16.568 1.00 61.44 174 ALA A N 1
ATOM 1393 C CA . ALA A 1 174 ? 35.959 8.732 -16.446 1.00 61.44 174 ALA A CA 1
ATOM 1394 C C . ALA A 1 174 ? 36.503 9.365 -15.167 1.00 61.44 174 ALA A C 1
ATOM 1396 O O . ALA A 1 174 ? 36.129 10.502 -14.872 1.00 61.44 174 ALA A O 1
ATOM 1397 N N . GLU A 1 175 ? 37.329 8.663 -14.389 1.00 58.16 175 GLU A N 1
ATOM 1398 C CA . GLU A 1 175 ? 37.908 9.190 -13.137 1.00 58.16 175 GLU A CA 1
ATOM 1399 C C . GLU A 1 175 ? 38.453 10.623 -13.304 1.00 58.16 175 GLU A C 1
ATOM 1401 O O . GLU A 1 175 ? 38.224 11.479 -12.449 1.00 58.16 175 GLU A O 1
ATOM 1406 N N . ASP A 1 176 ? 39.001 10.921 -14.486 1.00 59.81 176 ASP A N 1
ATOM 1407 C CA . ASP A 1 176 ? 39.405 12.251 -14.960 1.00 59.81 176 ASP A CA 1
ATOM 1408 C C . ASP A 1 176 ? 38.355 13.361 -14.771 1.00 59.81 176 ASP A C 1
ATOM 1410 O O . ASP A 1 176 ? 38.673 14.512 -14.476 1.00 59.81 176 ASP A O 1
ATOM 1414 N N . SER A 1 177 ? 37.074 13.058 -14.962 1.00 60.72 177 SER A N 1
ATOM 1415 C CA . SER A 1 177 ? 35.977 14.021 -14.831 1.00 60.72 177 SER A CA 1
ATOM 1416 C C . SER A 1 177 ? 35.593 14.287 -13.371 1.00 60.72 177 SER A C 1
ATOM 1418 O O . SER A 1 177 ? 35.186 15.405 -13.041 1.00 60.72 177 SER A O 1
ATOM 1420 N N . TRP A 1 178 ? 35.782 13.310 -12.476 1.00 60.12 178 TRP A N 1
ATOM 1421 C CA . TRP A 1 178 ? 35.639 13.501 -11.032 1.00 60.12 178 TRP A CA 1
ATOM 1422 C C . TRP A 1 178 ? 36.814 14.291 -10.463 1.00 60.12 178 TRP A C 1
ATOM 1424 O O . TRP A 1 178 ? 36.604 15.176 -9.630 1.00 60.12 178 TRP A O 1
ATOM 1434 N N . GLU A 1 179 ? 38.030 14.035 -10.947 1.00 72.12 179 GLU A N 1
ATOM 1435 C CA . GLU A 1 179 ? 39.217 14.818 -10.595 1.00 72.12 179 GLU A CA 1
ATOM 1436 C C . GLU A 1 179 ? 39.119 16.260 -11.092 1.00 72.12 179 GLU A C 1
ATOM 1438 O O . GLU A 1 179 ? 39.356 17.186 -10.313 1.00 72.12 179 GLU A O 1
ATOM 1443 N N . LYS A 1 180 ? 38.675 16.475 -12.338 1.00 74.56 180 LYS A N 1
ATOM 1444 C CA . LYS A 1 180 ? 38.414 17.822 -12.872 1.00 74.56 180 LYS A CA 1
ATOM 1445 C C . LYS A 1 180 ? 37.373 18.563 -12.043 1.00 74.56 180 LYS A C 1
ATOM 1447 O O . LYS A 1 180 ? 37.659 19.669 -11.595 1.00 74.56 180 LYS A O 1
ATOM 1452 N N . LYS A 1 181 ? 36.228 17.939 -11.737 1.00 73.12 181 LYS A N 1
ATOM 1453 C CA . LYS A 1 181 ? 35.194 18.547 -10.878 1.00 73.12 181 LYS A CA 1
ATOM 1454 C C . LYS A 1 181 ? 35.705 18.849 -9.467 1.00 73.12 181 LYS A C 1
ATOM 1456 O O . LYS A 1 181 ? 35.389 19.902 -8.922 1.00 73.12 181 LYS A O 1
ATOM 1461 N N . ARG A 1 182 ? 36.510 17.966 -8.865 1.00 76.56 182 ARG A N 1
ATOM 1462 C CA . ARG A 1 182 ? 37.131 18.204 -7.546 1.00 76.56 182 ARG A CA 1
ATOM 1463 C C . ARG A 1 182 ? 38.100 19.380 -7.569 1.00 76.56 182 ARG A C 1
ATOM 1465 O O . ARG A 1 182 ? 38.092 20.180 -6.635 1.00 76.56 182 ARG A O 1
ATOM 1472 N N . LYS A 1 183 ? 38.913 19.488 -8.621 1.00 80.31 183 LYS A N 1
ATOM 1473 C CA . LYS A 1 183 ? 39.854 20.595 -8.807 1.00 80.31 183 LYS A CA 1
ATOM 1474 C C . LYS A 1 183 ? 39.114 21.919 -8.997 1.00 80.31 183 LYS A C 1
ATOM 1476 O O . LYS A 1 183 ? 39.436 22.886 -8.324 1.00 80.31 183 LYS A O 1
ATOM 1481 N N . GLU A 1 184 ? 38.048 21.924 -9.795 1.00 82.31 184 GLU A N 1
ATOM 1482 C CA . GLU A 1 184 ? 37.188 23.096 -10.007 1.00 82.31 184 GLU A CA 1
ATOM 1483 C C . GLU A 1 184 ? 36.512 23.575 -8.712 1.00 82.31 184 GLU A C 1
ATOM 1485 O O . GLU A 1 184 ? 36.471 24.772 -8.427 1.00 82.31 184 GLU A O 1
ATOM 1490 N N . VAL A 1 185 ? 36.020 22.640 -7.888 1.00 82.44 185 VAL A N 1
ATOM 1491 C CA . VAL A 1 185 ? 35.435 22.956 -6.574 1.00 82.44 185 VAL A CA 1
ATOM 1492 C C . VAL A 1 185 ? 36.490 23.519 -5.619 1.00 82.44 185 VAL A C 1
ATOM 1494 O O . VAL A 1 185 ? 36.206 24.497 -4.927 1.00 82.44 185 VAL A O 1
ATOM 1497 N N . ARG A 1 186 ? 37.703 22.951 -5.597 1.00 83.25 186 ARG A N 1
ATOM 1498 C CA . ARG A 1 186 ? 38.808 23.442 -4.758 1.00 83.25 186 ARG A CA 1
ATOM 1499 C C . ARG A 1 186 ? 39.252 24.845 -5.177 1.00 83.25 186 ARG A C 1
ATOM 1501 O O . ARG A 1 186 ? 39.315 25.725 -4.325 1.00 83.25 186 ARG A O 1
ATOM 1508 N N . ASP A 1 187 ? 39.457 25.083 -6.470 1.00 85.19 187 ASP A N 1
ATOM 1509 C CA . ASP A 1 187 ? 39.855 26.398 -6.990 1.00 85.19 187 ASP A CA 1
ATOM 1510 C C . ASP A 1 187 ? 38.789 27.467 -6.695 1.00 85.19 187 ASP A C 1
ATOM 1512 O O . ASP A 1 187 ? 39.114 28.617 -6.394 1.00 85.19 187 ASP A O 1
ATOM 1516 N N . ARG A 1 188 ? 37.500 27.100 -6.741 1.00 81.69 188 ARG A N 1
ATOM 1517 C CA . ARG A 1 188 ? 36.394 28.003 -6.393 1.00 81.69 188 ARG A CA 1
ATOM 1518 C C . ARG A 1 188 ? 36.347 28.317 -4.897 1.00 81.69 188 ARG A C 1
ATOM 1520 O O . ARG A 1 188 ? 36.073 29.459 -4.538 1.00 81.69 188 ARG A O 1
ATOM 1527 N N . GLN A 1 189 ? 36.626 27.336 -4.039 1.00 79.56 189 GLN A N 1
ATOM 1528 C CA . GLN A 1 189 ? 36.730 27.547 -2.592 1.00 79.56 189 GLN A CA 1
ATOM 1529 C C . GLN A 1 189 ? 37.926 28.433 -2.230 1.00 79.56 189 GLN A C 1
ATOM 1531 O O . GLN A 1 189 ? 37.785 29.310 -1.384 1.00 79.56 189 GLN A O 1
ATOM 1536 N N . GLU A 1 190 ? 39.072 28.261 -2.891 1.00 81.88 190 GLU A N 1
ATOM 1537 C CA . GLU A 1 190 ? 40.256 29.097 -2.657 1.00 81.88 190 GLU A CA 1
ATOM 1538 C C . GLU A 1 190 ? 40.059 30.543 -3.125 1.00 81.88 190 GLU A C 1
ATOM 1540 O O . GLU A 1 190 ? 40.472 31.465 -2.422 1.00 81.88 190 GLU A O 1
ATOM 1545 N N . ARG A 1 191 ? 39.393 30.770 -4.267 1.00 81.88 191 ARG A N 1
ATOM 1546 C CA . ARG A 1 191 ? 39.031 32.132 -4.703 1.00 81.88 191 ARG A CA 1
ATOM 1547 C C . ARG A 1 191 ? 38.056 32.794 -3.740 1.00 81.88 191 ARG A C 1
ATOM 1549 O O . ARG A 1 191 ? 38.318 33.909 -3.313 1.00 81.88 191 ARG A O 1
ATOM 1556 N N . ALA A 1 192 ? 37.004 32.086 -3.331 1.00 81.75 192 ALA A N 1
ATOM 1557 C CA . ALA A 1 192 ? 36.041 32.609 -2.365 1.00 81.75 192 ALA A CA 1
ATOM 1558 C C . ALA A 1 192 ? 36.689 32.906 -0.998 1.00 81.75 192 ALA A C 1
ATOM 1560 O O . ALA A 1 192 ? 36.339 33.889 -0.354 1.00 81.75 192 ALA A O 1
ATOM 1561 N N . ALA A 1 193 ? 37.652 32.086 -0.561 1.00 79.38 193 ALA A N 1
ATOM 1562 C CA . ALA A 1 193 ? 38.399 32.329 0.670 1.00 79.38 193 ALA A CA 1
ATOM 1563 C C . ALA A 1 193 ? 39.303 33.566 0.563 1.00 79.38 193 ALA A C 1
ATOM 1565 O O . ALA A 1 193 ? 39.327 34.365 1.492 1.00 79.38 193 ALA A O 1
ATOM 1566 N N . LYS A 1 194 ? 39.999 33.758 -0.568 1.00 79.31 194 LYS A N 1
ATOM 1567 C CA . LYS A 1 194 ? 40.816 34.958 -0.814 1.00 79.31 194 LYS A CA 1
ATOM 1568 C C . LYS A 1 194 ? 39.969 36.223 -0.908 1.00 79.31 194 LYS A C 1
ATOM 1570 O O . LYS A 1 194 ? 40.293 37.204 -0.253 1.00 79.31 194 LYS A O 1
ATOM 1575 N N . GLU A 1 195 ? 38.855 36.172 -1.634 1.00 76.31 195 GLU A N 1
ATOM 1576 C CA . GLU A 1 195 ? 37.905 37.285 -1.733 1.00 76.31 195 GLU A CA 1
ATOM 1577 C C . GLU A 1 195 ? 37.320 37.642 -0.357 1.00 76.31 195 GLU A C 1
ATOM 1579 O O . GLU A 1 195 ? 37.229 38.818 -0.014 1.00 76.31 195 GLU A O 1
ATOM 1584 N N . ALA A 1 196 ? 36.993 36.653 0.483 1.00 72.94 196 ALA A N 1
ATOM 1585 C CA . ALA A 1 196 ? 36.536 36.893 1.855 1.00 72.94 196 ALA A CA 1
ATOM 1586 C C . ALA A 1 196 ? 37.632 37.496 2.755 1.00 72.94 196 ALA A C 1
ATOM 1588 O O . ALA A 1 196 ? 37.330 38.305 3.632 1.00 72.94 196 ALA A O 1
ATOM 1589 N N . GLN A 1 197 ? 38.897 37.129 2.538 1.00 67.44 197 GLN A N 1
ATOM 1590 C CA . GLN A 1 197 ? 40.036 37.644 3.299 1.00 67.44 197 GLN A CA 1
ATOM 1591 C C . GLN A 1 197 ? 40.375 39.092 2.906 1.00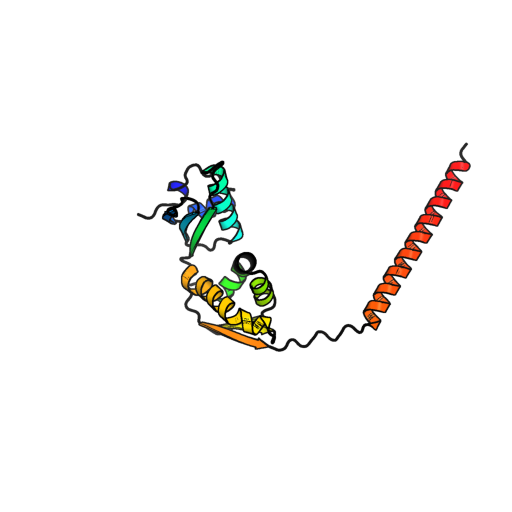 67.44 197 GLN A C 1
ATOM 1593 O O . GLN A 1 197 ? 40.577 39.930 3.782 1.00 67.44 197 GLN A O 1
ATOM 1598 N N . GLU A 1 198 ? 40.332 39.413 1.611 1.00 67.94 198 GLU A N 1
ATOM 1599 C CA . GLU A 1 198 ? 40.511 40.777 1.089 1.00 67.94 198 GLU A CA 1
ATOM 1600 C C . GLU A 1 198 ? 39.349 41.703 1.490 1.00 67.94 198 GLU A C 1
ATOM 1602 O O . GLU A 1 198 ? 39.568 42.868 1.823 1.00 67.94 198 GLU A O 1
ATOM 1607 N N . SER A 1 199 ? 38.120 41.177 1.552 1.00 62.66 199 SER A N 1
ATOM 1608 C CA . SER A 1 199 ? 36.949 41.916 2.053 1.00 62.66 199 SER A CA 1
ATOM 1609 C C . SER A 1 199 ? 37.086 42.266 3.543 1.00 62.66 199 SER A C 1
ATOM 1611 O O . SER A 1 199 ? 36.780 43.386 3.950 1.00 62.66 199 SER A O 1
ATOM 1613 N N . ALA A 1 200 ? 37.608 41.339 4.355 1.00 60.34 200 ALA A N 1
ATOM 1614 C CA . ALA A 1 200 ? 37.829 41.548 5.787 1.00 60.34 200 ALA A CA 1
ATOM 1615 C C . ALA A 1 200 ? 38.992 42.520 6.087 1.00 60.34 200 ALA A C 1
ATOM 1617 O O . ALA A 1 200 ? 38.933 43.277 7.062 1.00 60.34 200 ALA A O 1
ATOM 1618 N N . GLU A 1 201 ? 40.041 42.542 5.257 1.00 56.94 201 GLU A N 1
ATOM 1619 C CA . GLU A 1 201 ? 41.146 43.514 5.355 1.00 56.94 201 GLU A CA 1
ATOM 1620 C C . GLU A 1 201 ? 40.751 44.918 4.852 1.00 56.94 201 GLU A C 1
ATOM 1622 O O . GLU A 1 201 ? 41.202 45.932 5.401 1.00 56.94 201 GLU A O 1
ATOM 1627 N N . GLY A 1 202 ? 39.846 45.002 3.871 1.00 55.84 202 GLY A N 1
ATOM 1628 C CA . GLY A 1 202 ? 39.244 46.262 3.419 1.00 55.84 202 GLY A CA 1
ATOM 1629 C C . GLY A 1 202 ? 38.379 46.932 4.493 1.00 55.84 202 GLY A C 1
ATOM 1630 O O . GLY A 1 202 ? 38.551 48.116 4.783 1.00 55.84 202 GLY A O 1
ATOM 1631 N N . GLU A 1 203 ? 37.514 46.174 5.172 1.00 55.38 203 GLU A N 1
ATOM 1632 C CA . GLU A 1 203 ? 36.658 46.719 6.240 1.00 55.38 203 GLU A CA 1
ATOM 1633 C C . GLU A 1 203 ? 37.453 47.141 7.490 1.00 55.38 203 GLU A C 1
ATOM 1635 O O . GLU A 1 203 ? 37.122 48.134 8.145 1.00 55.38 203 GLU A O 1
ATOM 1640 N N . SER A 1 204 ? 38.549 46.446 7.810 1.00 51.19 204 SER A N 1
ATOM 1641 C CA . SER A 1 204 ? 39.383 46.773 8.977 1.00 51.19 204 SER A CA 1
ATOM 1642 C C . SER A 1 204 ? 40.347 47.947 8.750 1.00 51.19 204 SER A C 1
ATOM 1644 O O . SER A 1 204 ? 40.783 48.579 9.719 1.00 51.19 204 SER A O 1
ATOM 1646 N N . THR A 1 205 ? 40.630 48.317 7.497 1.00 52.00 205 THR A N 1
ATOM 1647 C CA . THR A 1 205 ? 41.368 49.551 7.168 1.00 52.00 205 THR A CA 1
ATOM 1648 C C . THR A 1 205 ? 40.463 50.785 7.094 1.00 52.00 205 THR A C 1
ATOM 1650 O O . THR A 1 205 ? 40.909 51.880 7.450 1.00 52.00 205 THR A O 1
ATOM 1653 N N . GLU A 1 206 ? 39.185 50.632 6.736 1.00 50.16 206 GLU A N 1
ATOM 1654 C CA . GLU A 1 206 ? 38.216 51.738 6.703 1.00 50.16 206 GLU A CA 1
ATOM 1655 C C . GLU A 1 206 ? 37.675 52.111 8.098 1.00 50.16 206 GLU A C 1
ATOM 1657 O O . GLU A 1 206 ? 37.477 53.293 8.386 1.00 50.16 206 GLU A O 1
ATOM 1662 N N . ALA A 1 207 ? 37.570 51.147 9.022 1.00 51.41 207 ALA A N 1
ATOM 1663 C CA . ALA A 1 207 ? 37.214 51.407 10.423 1.00 51.41 207 ALA A CA 1
ATOM 1664 C C . ALA A 1 207 ? 38.284 52.202 11.204 1.00 51.41 207 ALA A C 1
ATOM 1666 O O . ALA A 1 207 ? 37.965 52.852 12.191 1.00 51.41 207 ALA A O 1
ATOM 1667 N N . LYS A 1 208 ? 39.548 52.203 10.757 1.00 50.56 208 LYS A N 1
ATOM 1668 C CA . LYS A 1 208 ? 40.666 52.905 11.421 1.00 50.56 208 LYS A CA 1
ATOM 1669 C C . LYS A 1 208 ? 40.885 54.350 10.956 1.00 50.56 208 LYS A C 1
ATOM 1671 O O . LYS A 1 208 ? 41.780 55.017 11.462 1.00 50.56 208 LYS A O 1
ATOM 1676 N N . ARG A 1 209 ? 40.116 54.826 9.970 1.00 51.72 209 ARG A N 1
ATOM 1677 C CA . ARG A 1 209 ? 40.217 56.188 9.404 1.00 51.72 209 ARG A CA 1
ATOM 1678 C C . ARG A 1 209 ? 39.119 57.147 9.883 1.00 51.72 209 ARG A C 1
ATOM 1680 O O . ARG A 1 209 ? 39.084 5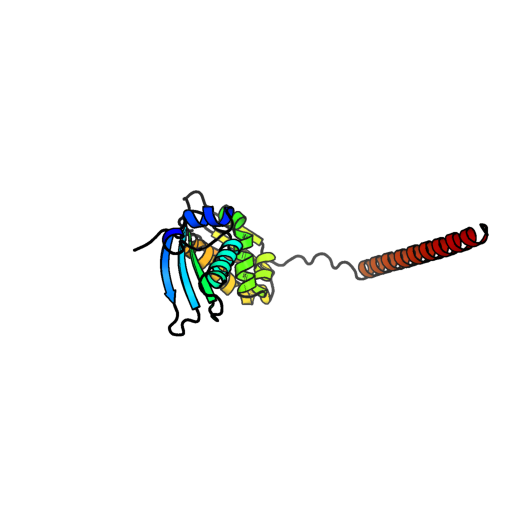8.282 9.415 1.00 51.72 209 ARG A O 1
ATOM 1687 N N . LYS A 1 210 ? 38.224 56.701 10.770 1.00 51.50 210 LYS A N 1
ATOM 1688 C CA . LYS A 1 210 ? 37.067 57.477 11.251 1.00 51.50 210 LYS A CA 1
ATOM 1689 C C . LYS A 1 210 ? 37.088 57.832 12.747 1.00 51.50 210 LYS A C 1
ATOM 1691 O O . LYS A 1 210 ? 36.105 58.410 13.202 1.00 51.50 210 LYS A O 1
ATOM 1696 N N . ASP A 1 211 ? 38.186 57.553 13.452 1.00 42.59 211 ASP A N 1
ATOM 1697 C CA . ASP A 1 211 ? 38.473 58.040 14.814 1.00 42.59 211 ASP A CA 1
ATOM 1698 C C . ASP A 1 211 ? 39.594 59.089 14.805 1.00 42.59 211 ASP A C 1
ATOM 1700 O O . ASP A 1 211 ? 40.566 58.907 14.029 1.00 42.59 211 ASP A O 1
#

Secondary structure (DSSP, 8-state):
--EEHHHHSTT----HHHHHHHHT-EEEEEEE-TTSSEEEEEEEESS---HHHHHHHHHHHHHHHSTT---EEEEEEEE---TT--HHHHHHHHHHHHHHHHHHH-HHHHHHHHH-EEEEETTEEEEEEESSHHHHHHHHHHHHHHHIIIIIIT----EEEEEEE---------HHHHHHHHHHHHHHHHHHHHHHHHHHHHHHHHGGG--

Foldseek 3Di:
DKAQQCVVVVPQDDDPVLVVQSRQKIWPDWDADPVRQEIETEMEHQDDDALVSQVVSQVSCCCPVPPPDNHGYYYHYAHPYDPVDDPVVCCVVHVVSLLVVLCVVPVLLSVQQVPWDWDDDPQEIETETEPDPSCVVCVVVNLVSVCCVQCVRHPRDHHYHYHYDHPPPPPPCPVVNVVVVVVVVVVVVVVVVVVVVVVVVVVVVVVVVPD

Radius of gyration: 27.0 Å; chains: 1; bounding box: 64×72×50 Å

pLDDT: mean 86.6, std 13.17, range [42.59, 97.0]

Sequence (211 aa):
MSKGFAEVFPTLKLTEPIRELMNQTVVDQVTATKKQDLIRIYLHSPNLIAKSDLYRVEDAIRKQLFPGVSLSVRIRERFVLSSQYTPENLLDSYKDSILLELKSHNPVLYTVFKNAEISFSNEKVVVSLEEGILGHSYSKELCLILDRILNERCGLSCAIETNYVQREKAEPVAEDSWEKKRKEVRDRQERAAKEAQESAEGESTEAKRKD